Protein 5JQN (pdb70)

Structure (mmCIF, N/CA/C/O backbone):
data_5JQN
#
_entry.id   5JQN
#
_cell.length_a   75.423
_cell.length_b   115.794
_cell.length_c   65.757
_cell.angle_alpha   90.00
_cell.angle_beta   90.00
_cell.angle_gamma   90.00
#
_symmetry.space_group_name_H-M   'C 2 2 21'
#
loop_
_entity.id
_entity.type
_entity.pdbx_description
1 polymer 'Aliphatic amidase'
2 water water
#
loop_
_atom_site.group_PDB
_atom_site.id
_atom_site.type_symbol
_atom_site.label_atom_id
_atom_site.label_alt_id
_atom_site.label_comp_id
_atom_site.label_asym_id
_atom_site.label_entity_id
_atom_site.label_seq_id
_atom_site.pdbx_PDB_ins_code
_atom_site.Cartn_x
_atom_site.Cartn_y
_atom_site.Cartn_z
_atom_site.occupancy
_atom_site.B_iso_or_equiv
_atom_site.auth_seq_id
_atom_site.auth_comp_id
_atom_site.auth_asym_id
_atom_site.auth_atom_id
_atom_site.pdbx_PDB_model_num
ATOM 1 N N . HIS A 1 3 ? 20.125 12.575 23.526 1.00 42.22 0 HIS A N 1
ATOM 2 C CA . HIS A 1 3 ? 19.977 13.958 23.959 1.00 36.06 0 HIS A CA 1
ATOM 3 C C . HIS A 1 3 ? 20.522 14.943 22.899 1.00 33.83 0 HIS A C 1
ATOM 4 O O . HIS A 1 3 ? 20.905 16.065 23.245 1.00 37.40 0 HIS A O 1
ATOM 11 N N . MET A 1 4 ? 20.561 14.527 21.621 1.00 25.64 1 MET A N 1
ATOM 12 C CA . MET A 1 4 ? 21.069 15.353 20.522 1.00 18.79 1 MET A CA 1
ATOM 13 C C . MET A 1 4 ? 19.957 15.604 19.506 1.00 17.09 1 MET A C 1
ATOM 14 O O . MET A 1 4 ? 19.286 14.669 19.060 1.00 19.03 1 MET A O 1
ATOM 19 N N . ARG A 1 5 ? 19.754 16.877 19.169 1.00 15.28 2 ARG A N 1
ATOM 20 C CA . ARG A 1 5 ? 18.737 17.305 18.214 1.00 13.06 2 ARG A CA 1
ATOM 21 C C . ARG A 1 5 ? 19.438 18.086 17.118 1.00 12.69 2 ARG A C 1
ATOM 22 O O . ARG A 1 5 ? 20.116 19.080 17.401 1.00 13.93 2 ARG A O 1
ATOM 30 N N . ILE A 1 6 ? 19.286 17.636 15.870 1.00 12.33 3 ILE A N 1
ATOM 31 C CA . ILE A 1 6 ? 19.918 18.291 14.732 1.00 12.08 3 ILE A CA 1
ATOM 32 C C . ILE A 1 6 ? 18.847 18.792 13.775 1.00 11.24 3 ILE A C 1
ATOM 33 O O . ILE A 1 6 ? 17.706 18.322 13.775 1.00 13.52 3 ILE A O 1
ATOM 38 N N . ALA A 1 7 ? 19.227 19.771 12.959 1.00 11.29 4 ALA A N 1
ATOM 39 C CA . ALA A 1 7 ? 18.346 20.346 11.957 1.00 10.84 4 ALA A CA 1
ATOM 40 C C . ALA A 1 7 ? 19.048 20.350 10.610 1.00 10.51 4 ALA A C 1
ATOM 41 O O . ALA A 1 7 ? 20.268 20.516 10.530 1.00 11.35 4 ALA A O 1
ATOM 43 N N . LEU A 1 8 ? 18.259 20.186 9.555 1.00 10.78 5 LEU A N 1
ATOM 44 C CA . LEU A 1 8 ? 18.746 20.227 8.182 1.00 10.80 5 LEU A CA 1
ATOM 45 C C . LEU A 1 8 ? 17.945 21.265 7.419 1.00 11.11 5 LEU A C 1
ATOM 46 O O . LEU A 1 8 ? 16.707 21.226 7.421 1.00 12.00 5 LEU A O 1
ATOM 51 N N . MET A 1 9 ? 18.648 22.192 6.786 1.00 10.67 6 MET A N 1
ATOM 52 C CA A MET A 1 9 ? 18.005 23.203 5.953 0.44 11.66 6 MET A CA 1
ATOM 53 C CA B MET A 1 9 ? 18.029 23.208 5.953 0.56 11.68 6 MET A CA 1
ATOM 54 C C . MET A 1 9 ? 17.952 22.712 4.513 1.00 10.85 6 MET A C 1
ATOM 55 O O . MET A 1 9 ? 18.986 22.368 3.921 1.00 13.33 6 MET A O 1
ATOM 64 N N . GLN A 1 10 ? 16.748 22.689 3.950 1.00 11.06 7 GLN A N 1
ATOM 65 C CA . GLN A 1 10 ? 16.515 22.381 2.546 1.00 11.51 7 GLN A CA 1
ATOM 66 C C . GLN A 1 10 ? 15.871 23.606 1.912 1.00 11.67 7 GLN A C 1
ATOM 67 O O . GLN A 1 10 ? 14.805 24.051 2.355 1.00 12.77 7 GLN A O 1
ATOM 73 N N . HIS A 1 11 ? 16.525 24.182 0.914 1.00 12.62 8 HIS A N 1
ATOM 74 C CA . HIS A 1 11 ? 16.015 25.409 0.317 1.00 12.21 8 HIS A CA 1
ATOM 75 C C . HIS A 1 11 ? 16.633 25.570 -1.061 1.00 12.70 8 HIS A C 1
ATOM 76 O O . HIS A 1 11 ? 17.492 24.790 -1.475 1.00 12.89 8 HIS A O 1
ATOM 83 N N . THR A 1 12 ? 16.196 26.615 -1.758 1.00 12.95 9 THR A N 1
ATOM 84 C CA . THR A 1 12 ? 16.694 26.991 -3.072 1.00 12.54 9 THR A CA 1
ATOM 85 C C . THR A 1 12 ? 17.605 28.199 -2.912 1.00 14.08 9 THR A C 1
ATOM 86 O O . THR A 1 12 ? 17.237 29.167 -2.242 1.00 15.31 9 THR A O 1
ATOM 90 N N . ALA A 1 13 ? 18.778 28.155 -3.529 1.00 12.94 10 ALA A N 1
ATOM 91 C CA . ALA A 1 13 ? 19.691 29.286 -3.519 1.00 13.04 10 ALA A CA 1
ATOM 92 C C . ALA A 1 13 ? 19.578 30.065 -4.825 1.00 12.58 10 ALA A C 1
ATOM 93 O O . ALA A 1 13 ? 19.171 29.534 -5.864 1.00 14.75 10 ALA A O 1
ATOM 95 N N . ARG A 1 14 ? 19.950 31.342 -4.755 1.00 12.56 11 ARG A N 1
ATOM 96 C CA . ARG A 1 14 ? 20.020 32.216 -5.922 1.00 13.51 11 ARG A CA 1
ATOM 97 C C . ARG A 1 14 ? 21.448 32.256 -6.418 1.00 13.63 11 ARG A C 1
ATOM 98 O O . ARG A 1 14 ? 22.335 32.667 -5.660 1.00 14.61 11 ARG A O 1
ATOM 106 N N . PRO A 1 15 ? 21.717 31.900 -7.668 1.00 14.05 12 PRO A N 1
ATOM 107 C CA . PRO A 1 15 ? 23.094 31.941 -8.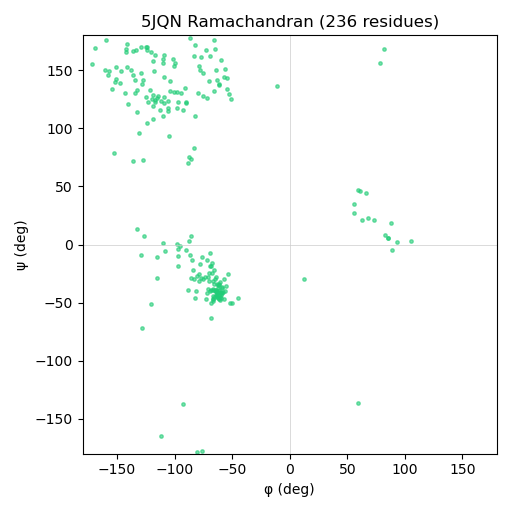169 1.00 13.79 12 PRO A CA 1
ATOM 108 C C . PRO A 1 15 ? 23.745 33.296 -7.941 1.00 14.65 12 PRO A C 1
ATOM 109 O O . PRO A 1 15 ? 23.176 34.346 -8.266 1.00 16.72 12 PRO A O 1
ATOM 113 N N . LEU A 1 16 ? 24.937 33.271 -7.357 1.00 14.66 13 LEU A N 1
ATOM 114 C CA . LEU A 1 16 ? 25.814 34.429 -7.242 1.00 15.61 13 LEU A CA 1
ATOM 115 C C . LEU A 1 16 ? 25.282 35.511 -6.303 1.00 16.86 13 LEU A C 1
ATOM 116 O O . LEU A 1 16 ? 25.686 36.673 -6.417 1.00 20.21 13 LEU A O 1
ATOM 121 N N . ASP A 1 17 ? 24.400 35.173 -5.358 1.00 15.52 14 ASP A N 1
ATOM 122 C CA . ASP A 1 17 ? 23.792 36.154 -4.454 1.00 16.21 14 ASP A CA 1
ATOM 123 C C . ASP A 1 17 ? 23.991 35.703 -3.010 1.00 13.51 14 ASP A C 1
ATOM 124 O O . ASP A 1 17 ? 23.043 35.275 -2.338 1.00 15.44 14 ASP A O 1
ATOM 129 N N . PRO A 1 18 ? 25.217 35.809 -2.495 1.00 14.96 15 PRO A N 1
ATOM 130 C CA . PRO A 1 18 ? 25.473 35.351 -1.122 1.00 16.79 15 PRO A CA 1
ATOM 131 C C . PRO A 1 18 ? 24.730 36.151 -0.075 1.00 14.76 15 PRO A C 1
ATOM 132 O O . PRO A 1 18 ? 24.407 35.605 0.983 1.00 16.40 15 PRO A O 1
ATOM 136 N N . GLN A 1 19 ? 24.446 37.436 -0.303 1.00 16.02 16 GLN A N 1
ATOM 137 C CA A GLN A 1 19 ? 23.639 38.176 0.663 0.41 15.77 16 GLN A CA 1
ATOM 138 C CA B GLN A 1 19 ? 23.641 38.171 0.670 0.59 15.75 16 GLN A CA 1
ATOM 139 C C . GLN A 1 19 ? 22.291 37.493 0.888 1.00 14.99 16 GLN A C 1
ATOM 140 O O . GLN A 1 19 ? 21.865 37.267 2.032 1.00 16.48 16 GLN A O 1
ATOM 151 N N . HIS A 1 20 ? 21.612 37.152 -0.200 1.00 14.22 17 HIS A N 1
ATOM 152 C CA . HIS A 1 20 ? 20.328 36.479 -0.109 1.00 13.96 17 HIS A CA 1
ATOM 153 C C . HIS A 1 20 ? 20.485 35.083 0.474 1.00 13.78 17 HIS A C 1
ATOM 154 O O . HIS A 1 20 ? 19.718 34.681 1.354 1.00 13.59 17 HIS A O 1
ATOM 161 N N . ASN A 1 21 ? 21.457 34.313 -0.026 1.00 13.06 18 ASN A N 1
ATOM 162 C CA . ASN A 1 21 ? 21.570 32.916 0.382 1.00 11.99 18 ASN A CA 1
ATOM 163 C C . ASN A 1 21 ? 21.980 32.791 1.840 1.00 12.31 18 ASN A C 1
ATOM 164 O O . ASN A 1 21 ? 21.489 31.906 2.550 1.00 12.51 18 ASN A O 1
ATOM 169 N N . LEU A 1 22 ? 22.880 33.655 2.305 1.00 12.53 19 LEU A N 1
ATOM 170 C CA . LEU A 1 22 ? 23.253 33.611 3.707 1.00 12.83 19 LEU A CA 1
ATOM 171 C C . LEU A 1 22 ? 22.159 34.163 4.602 1.00 12.54 19 LEU A C 1
ATOM 172 O O . LEU A 1 22 ? 22.072 33.751 5.764 1.00 13.20 19 LEU A O 1
ATOM 177 N N . ASP A 1 23 ? 21.325 35.083 4.103 1.00 13.71 20 ASP A N 1
ATOM 178 C CA . ASP A 1 23 ? 20.144 35.474 4.866 1.00 13.92 20 ASP A CA 1
ATOM 179 C C . ASP A 1 23 ? 19.262 34.262 5.116 1.00 13.20 20 ASP A C 1
ATOM 180 O O . ASP A 1 23 ? 18.699 34.099 6.205 1.00 13.62 20 ASP A O 1
ATOM 185 N N . LEU A 1 24 ? 19.108 33.408 4.100 1.00 12.47 21 LEU A N 1
ATOM 186 C CA . LEU A 1 24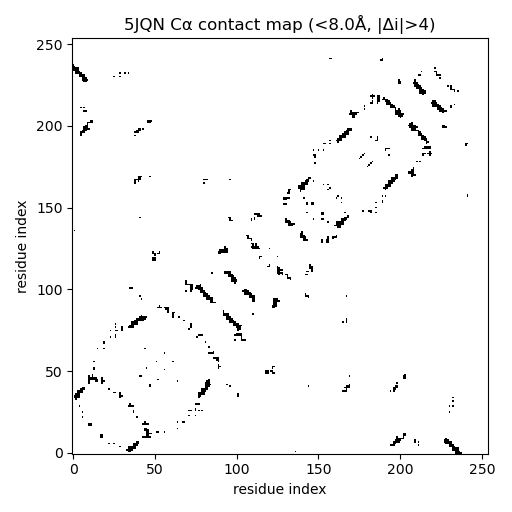 ? 18.309 32.201 4.278 1.00 12.33 21 LEU A CA 1
ATOM 187 C C . LEU A 1 24 ? 18.911 31.278 5.331 1.00 11.97 21 LEU A C 1
ATOM 188 O O . LEU A 1 24 ? 18.180 30.699 6.144 1.00 12.36 21 LEU A O 1
ATOM 193 N N . ILE A 1 25 ? 20.234 31.109 5.322 1.00 11.88 22 ILE A N 1
ATOM 194 C CA . ILE A 1 25 ? 20.872 30.271 6.337 1.00 11.97 22 ILE A CA 1
ATOM 195 C C . ILE A 1 25 ? 20.692 30.886 7.717 1.00 11.78 22 ILE A C 1
ATOM 196 O O . ILE A 1 25 ? 20.440 30.180 8.699 1.00 12.93 22 ILE A O 1
ATOM 201 N N . ASP A 1 26 ? 20.812 32.211 7.816 1.00 12.52 23 ASP A N 1
ATOM 202 C CA . ASP A 1 26 ? 20.625 32.877 9.101 1.00 12.43 23 ASP A CA 1
ATOM 203 C C . ASP A 1 26 ? 19.223 32.629 9.636 1.00 12.42 23 ASP A C 1
ATOM 204 O O . ASP A 1 26 ? 19.040 32.328 10.823 1.00 13.22 23 ASP A O 1
ATOM 209 N N . ASP A 1 27 ? 18.214 32.764 8.776 1.00 13.07 24 ASP A N 1
ATOM 210 C CA A ASP A 1 27 ? 16.841 32.496 9.195 0.56 14.26 24 ASP A CA 1
ATOM 211 C CA B ASP A 1 27 ? 16.840 32.506 9.199 0.44 14.26 24 ASP A CA 1
ATOM 212 C C . ASP A 1 27 ? 16.665 31.061 9.669 1.00 13.49 24 ASP A C 1
ATOM 213 O O . ASP A 1 27 ? 16.005 30.801 10.692 1.00 13.70 24 ASP A O 1
ATOM 222 N N . ALA A 1 28 ? 17.229 30.109 8.923 1.00 12.63 25 ALA A N 1
ATOM 223 C CA . ALA A 1 28 ? 17.126 28.708 9.301 1.00 12.57 25 ALA A CA 1
ATOM 224 C C . ALA A 1 28 ? 17.823 28.439 10.621 1.00 10.93 25 ALA A C 1
ATOM 225 O O . ALA A 1 28 ? 17.331 27.644 11.424 1.00 12.34 25 ALA A O 1
ATOM 227 N N . ALA A 1 29 ? 18.987 29.054 10.835 1.00 11.58 26 ALA A N 1
ATOM 228 C CA . ALA A 1 29 ? 19.708 28.870 12.089 1.00 11.79 26 ALA A CA 1
ATOM 229 C C . ALA A 1 29 ? 18.901 29.390 13.274 1.00 11.98 26 ALA A C 1
ATOM 230 O O . ALA A 1 29 ? 18.840 28.745 14.328 1.00 12.76 26 ALA A O 1
ATOM 232 N N . ALA A 1 30 ? 18.279 30.560 13.120 1.00 12.57 27 ALA A N 1
ATOM 233 C CA . ALA A 1 30 ? 17.434 31.106 14.179 1.00 12.21 27 ALA A CA 1
ATOM 234 C C . ALA A 1 30 ? 16.273 30.171 14.483 1.00 12.72 27 ALA A C 1
ATOM 235 O O . ALA A 1 30 ? 16.006 29.850 15.649 1.00 14.00 27 ALA A O 1
ATOM 237 N N . ARG A 1 31 ? 15.586 29.700 13.439 1.00 13.04 28 ARG A N 1
ATOM 238 C CA . ARG A 1 31 ? 14.434 28.830 13.646 1.00 13.91 28 ARG A CA 1
ATOM 239 C C . ARG A 1 31 ? 14.845 27.492 14.243 1.00 12.90 28 ARG A C 1
ATOM 240 O O . ARG A 1 31 ? 14.146 26.952 15.109 1.00 13.89 28 ARG A O 1
ATOM 248 N N . ALA A 1 32 ? 15.976 26.941 13.801 1.00 12.19 29 ALA A N 1
ATOM 249 C CA . ALA A 1 32 ? 16.449 25.686 14.366 1.00 11.05 29 ALA A CA 1
ATOM 250 C C . ALA A 1 32 ? 16.762 25.850 15.841 1.00 11.20 29 ALA A C 1
ATOM 251 O O . ALA A 1 32 ? 16.401 24.998 16.660 1.00 11.88 29 ALA A O 1
ATOM 253 N N . SER A 1 33 ? 17.439 26.941 16.196 1.00 11.61 30 SER A N 1
ATOM 254 C CA A SER A 1 33 ? 17.780 27.175 17.595 0.78 12.58 30 SER A CA 1
ATOM 255 C CA B SER A 1 33 ? 17.779 27.167 17.596 0.22 12.55 30 SER A CA 1
ATOM 256 C C . SER A 1 33 ? 16.528 27.332 18.451 1.00 12.35 30 SER A C 1
ATOM 257 O O . SER A 1 33 ? 16.479 26.845 19.587 1.00 13.69 30 SER A O 1
ATOM 262 N N . GLU A 1 34 ? 15.504 28.009 17.922 1.00 12.08 31 GLU A N 1
ATOM 263 C CA . GLU A 1 34 ? 14.247 28.159 18.655 1.00 13.56 31 GLU A CA 1
ATOM 264 C C . GLU A 1 34 ? 13.613 26.812 18.946 1.00 14.24 31 GLU A C 1
ATOM 265 O O . GLU A 1 34 ? 12.934 26.647 19.968 1.00 14.53 31 GLU A O 1
ATOM 271 N N . GLN A 1 35 ? 13.801 25.847 18.054 1.00 13.99 32 GLN A N 1
ATOM 272 C CA . GLN A 1 35 ? 13.253 24.513 18.230 1.00 16.30 32 GLN A CA 1
ATOM 273 C C . GLN A 1 35 ? 14.160 23.608 19.053 1.00 16.92 32 GLN A C 1
ATOM 274 O O . GLN A 1 35 ? 13.873 22.411 19.181 1.00 21.37 32 GLN A O 1
ATOM 280 N N . GLY A 1 36 ? 15.232 24.145 19.619 1.00 14.81 33 GLY A N 1
ATOM 281 C CA . GLY A 1 36 ? 16.122 23.361 20.449 1.00 17.39 33 GLY A CA 1
ATOM 282 C C . GLY A 1 36 ? 17.160 22.554 19.706 1.00 13.70 33 GLY A C 1
ATOM 283 O O . GLY A 1 36 ? 17.850 21.735 20.327 1.00 15.47 33 GLY A O 1
ATOM 284 N N . ALA A 1 37 ? 17.298 22.739 18.397 1.00 13.38 34 ALA A N 1
ATOM 285 C CA . ALA A 1 37 ? 18.350 22.039 17.676 1.00 12.82 34 ALA A CA 1
ATOM 286 C C . ALA A 1 37 ? 19.705 22.610 18.062 1.00 12.25 34 ALA A C 1
ATOM 287 O O . ALA A 1 37 ? 19.856 23.822 18.241 1.00 14.41 34 ALA A O 1
ATOM 289 N N . GLN A 1 38 ? 20.697 21.731 18.201 1.00 12.10 35 GLN A N 1
ATOM 290 C CA . GLN A 1 38 ? 22.039 22.149 18.586 1.00 13.10 35 GLN A CA 1
ATOM 291 C C . GLN A 1 38 ? 22.980 22.313 17.404 1.00 11.26 35 GLN A C 1
ATOM 292 O O . GLN A 1 38 ? 24.079 22.849 17.572 1.00 11.87 35 GLN A O 1
ATOM 298 N N . LEU A 1 39 ? 22.569 21.883 16.213 1.00 11.34 36 LEU A N 1
ATOM 299 C CA . LEU A 1 39 ? 23.403 21.927 15.024 1.00 10.84 36 LEU A CA 1
ATOM 300 C C . LEU A 1 39 ? 22.485 22.059 13.821 1.00 11.08 36 LEU A C 1
ATOM 301 O O . LEU A 1 39 ? 21.419 21.442 13.791 1.00 11.45 36 LEU A O 1
ATOM 306 N N . LEU A 1 40 ? 22.897 22.875 12.851 1.00 10.57 37 LEU A N 1
ATOM 307 C CA . LEU A 1 40 ? 22.206 23.016 11.576 1.00 10.78 37 LEU A CA 1
ATOM 308 C C . LEU A 1 40 ? 23.142 22.616 10.444 1.00 10.49 37 LEU A C 1
ATOM 309 O O . LEU A 1 40 ? 24.254 23.146 10.336 1.00 10.74 37 LEU A O 1
ATOM 314 N N . LEU A 1 41 ? 22.690 21.680 9.611 1.00 10.42 38 LEU A N 1
ATOM 315 C CA . LEU A 1 41 ? 23.399 21.269 8.403 1.00 10.50 38 LEU A CA 1
ATOM 316 C C . LEU A 1 41 ? 22.762 21.951 7.194 1.00 9.55 38 LEU A C 1
ATOM 317 O O . LEU A 1 41 ? 21.537 21.908 7.027 1.00 10.49 38 LEU A O 1
ATOM 322 N N . THR A 1 42 ? 23.597 22.559 6.335 1.00 10.12 39 THR A N 1
ATOM 323 C CA . THR A 1 42 ? 23.104 23.276 5.155 1.00 10.30 39 THR A CA 1
ATOM 324 C C . THR A 1 42 ? 23.679 22.671 3.867 1.00 10.55 39 THR A C 1
ATOM 325 O O . THR A 1 42 ? 24.642 21.890 3.929 1.00 10.99 39 THR A O 1
ATOM 329 N N . PRO A 1 43 ? 23.139 22.997 2.686 1.00 10.09 40 PRO A N 1
ATOM 330 C CA . PRO A 1 43 ? 23.497 22.239 1.475 1.00 9.65 40 PRO A CA 1
ATOM 331 C C . PRO A 1 43 ? 24.804 22.669 0.805 1.00 10.56 40 PRO A C 1
ATOM 332 O O . PRO A 1 43 ? 25.426 23.67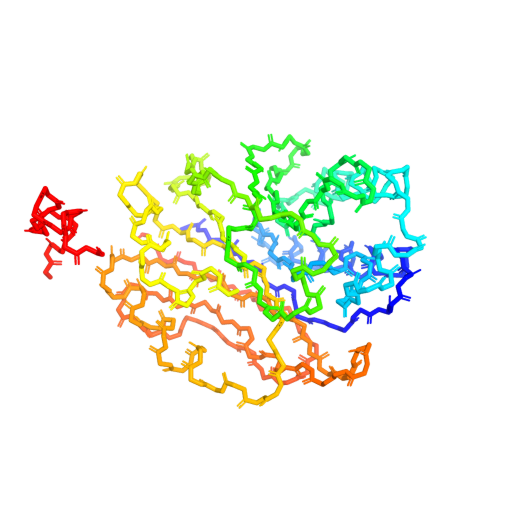8 1.132 1.00 10.90 40 PRO A O 1
ATOM 336 N N . GLU A 1 44 ? 25.211 21.864 -0.182 1.00 10.20 41 GLU A N 1
ATOM 337 C CA . GLU A 1 44 ? 26.492 22.079 -0.855 1.00 10.30 41 GLU A CA 1
ATOM 338 C C . GLU A 1 44 ? 26.505 23.394 -1.636 1.00 10.59 41 GLU A C 1
ATOM 339 O O . GLU A 1 44 ? 25.579 23.691 -2.405 1.00 12.12 41 GLU A O 1
ATOM 345 N N . LEU A 1 45 ? 27.568 24.177 -1.454 1.00 11.05 42 LEU A N 1
ATOM 346 C CA . LEU A 1 45 ? 27.755 25.438 -2.183 1.00 11.16 42 LEU A CA 1
ATOM 347 C C . LEU A 1 45 ? 26.580 26.403 -2.026 1.00 12.18 42 LEU A C 1
ATOM 348 O O . LEU A 1 45 ? 26.362 27.267 -2.882 1.00 14.49 42 LEU A O 1
ATOM 353 N N . PHE A 1 46 ? 25.836 26.321 -0.921 1.00 11.53 43 PHE A N 1
ATOM 354 C CA . PHE A 1 46 ? 24.591 27.077 -0.844 1.00 11.38 43 PHE A CA 1
ATOM 355 C C . PHE A 1 46 ? 24.830 28.582 -0.939 1.00 12.58 43 PHE A C 1
ATOM 356 O O . PHE A 1 46 ? 24.056 29.300 -1.590 1.00 12.85 43 PHE A O 1
ATOM 364 N N . GLY A 1 47 ? 25.899 29.071 -0.311 1.00 12.28 44 GLY A N 1
ATOM 365 C CA . GLY A 1 47 ? 26.135 30.509 -0.260 1.00 14.34 44 GLY A CA 1
ATOM 366 C C . GLY A 1 47 ? 26.184 31.182 -1.623 1.00 13.38 44 GLY A C 1
ATOM 367 O O . GLY A 1 47 ? 25.753 32.329 -1.766 1.00 13.36 44 GLY A O 1
ATOM 368 N N . PHE A 1 48 ? 26.726 30.502 -2.634 1.00 13.06 45 PHE A N 1
ATOM 369 C CA . PHE A 1 48 ? 26.836 31.075 -3.974 1.00 13.97 45 PHE A CA 1
ATOM 370 C C . PHE A 1 48 ? 25.912 30.420 -4.987 1.00 13.51 45 PHE A C 1
ATOM 371 O O . PHE A 1 48 ? 25.893 30.833 -6.159 1.00 14.28 45 PHE A O 1
ATOM 379 N N . GLY A 1 49 ? 25.115 29.451 -4.562 1.00 12.39 46 GLY A N 1
ATOM 380 C CA . GLY A 1 49 ? 24.349 28.635 -5.469 1.00 13.41 46 GLY A CA 1
ATOM 381 C C . GLY A 1 49 ? 25.212 27.570 -6.119 1.00 11.30 46 GLY A C 1
ATOM 382 O O . GLY A 1 49 ? 26.432 27.690 -6.229 1.00 12.49 46 GLY A O 1
ATOM 383 N N . TYR A 1 50 ? 24.553 26.498 -6.551 1.00 12.76 47 TYR A N 1
ATOM 384 C CA . TYR A 1 50 ? 25.265 25.416 -7.222 1.00 12.14 47 TYR A CA 1
ATOM 385 C C . TYR A 1 50 ? 25.421 25.798 -8.693 1.00 12.49 47 TYR A C 1
ATOM 386 O O . TYR A 1 50 ? 24.637 25.408 -9.558 1.00 13.74 47 TYR A O 1
ATOM 395 N N . VAL A 1 51 ? 26.448 26.601 -8.965 1.00 12.25 48 VAL A N 1
ATOM 396 C CA . VAL A 1 51 ? 26.774 27.051 -10.321 1.00 12.67 48 VAL A CA 1
ATOM 397 C C . VAL A 1 51 ? 28.285 26.957 -10.525 1.00 12.95 48 VAL A C 1
ATOM 398 O O . VAL A 1 51 ? 28.976 27.982 -10.562 1.00 13.42 48 VAL A O 1
ATOM 402 N N . PRO A 1 52 ? 28.840 25.746 -10.648 1.00 12.94 49 PRO A N 1
ATOM 403 C CA . PRO A 1 52 ? 30.310 25.606 -10.667 1.00 14.47 49 PRO A CA 1
ATOM 404 C C . PRO A 1 52 ? 31.053 26.493 -11.663 1.00 13.92 49 PRO A C 1
ATOM 405 O O . PRO A 1 52 ? 32.006 27.177 -11.271 1.00 14.61 49 PRO A O 1
ATOM 409 N N . SER A 1 53 ? 30.640 26.509 -12.936 1.00 14.87 50 SER A N 1
ATOM 410 C CA A SER A 1 53 ? 31.349 27.301 -13.942 0.32 15.30 50 SER A CA 1
ATOM 411 C CA B SER A 1 53 ? 31.369 27.294 -13.927 0.68 15.21 50 SER A CA 1
ATOM 412 C C . SER A 1 53 ? 31.338 28.784 -13.594 1.00 15.84 50 SER A C 1
ATOM 413 O O . SER A 1 53 ? 32.336 29.488 -13.792 1.00 17.01 50 SER A O 1
ATOM 418 N N . GLN A 1 54 ? 30.212 29.285 -13.073 1.00 14.28 51 GLN A N 1
ATOM 419 C CA . GLN A 1 54 ? 30.127 30.706 -12.752 1.00 14.31 51 GLN A CA 1
ATOM 420 C C . GLN A 1 54 ? 30.852 31.052 -11.462 1.00 13.63 51 GLN A C 1
ATOM 421 O O . GLN A 1 54 ? 31.334 32.180 -11.308 1.00 15.28 51 GLN A O 1
ATOM 427 N N . ILE A 1 55 ? 30.936 30.110 -10.519 1.00 14.59 52 ILE A N 1
ATOM 428 C CA . ILE A 1 55 ? 31.799 30.315 -9.359 1.00 14.81 52 ILE A CA 1
ATOM 429 C C . ILE A 1 55 ? 33.245 30.473 -9.804 1.00 15.12 52 ILE A C 1
ATOM 430 O O . ILE A 1 55 ? 33.952 31.393 -9.378 1.00 15.48 52 ILE A O 1
ATOM 435 N N . CYS A 1 56 ? 33.700 29.585 -10.683 1.00 15.91 53 CYS A N 1
ATOM 436 C CA . CYS A 1 56 ? 35.057 29.700 -11.198 1.00 17.85 53 CYS A CA 1
ATOM 437 C C . CYS A 1 56 ? 35.264 31.011 -11.954 1.00 17.89 53 CYS A C 1
ATOM 438 O O . CYS A 1 56 ? 36.298 31.663 -11.778 1.00 20.68 53 CYS A O 1
ATOM 441 N N . ALA A 1 57 ? 34.284 31.434 -12.753 1.00 16.91 54 ALA A N 1
ATOM 442 C CA . ALA A 1 57 ? 34.444 32.617 -13.590 1.00 18.94 54 ALA A CA 1
ATOM 443 C C . ALA A 1 57 ? 34.278 33.930 -12.837 1.00 20.45 54 ALA A C 1
ATOM 444 O O . ALA A 1 57 ? 34.915 34.924 -13.209 1.00 23.32 54 ALA A O 1
ATOM 446 N N . GLN A 1 58 ? 33.440 33.977 -11.794 1.00 17.67 55 GLN A N 1
ATOM 447 C CA . GLN A 1 58 ? 33.011 35.254 -11.230 1.00 17.97 55 GLN A CA 1
ATOM 448 C C . GLN A 1 58 ? 33.157 35.420 -9.725 1.00 20.46 55 GLN A C 1
ATOM 449 O O . GLN A 1 58 ? 32.918 36.526 -9.228 1.00 21.93 55 GLN A O 1
ATOM 455 N N . VAL A 1 59 ? 33.480 34.374 -8.973 1.00 18.02 56 VAL A N 1
ATOM 456 C CA . VAL A 1 59 ? 33.495 34.467 -7.519 1.00 17.43 56 VAL A CA 1
ATOM 457 C C . VAL A 1 59 ? 34.944 34.508 -7.053 1.00 17.93 56 VAL A C 1
ATOM 458 O O . VAL A 1 59 ? 35.692 33.536 -7.225 1.00 18.45 56 VAL A O 1
ATOM 462 N N . SER A 1 60 ? 35.339 35.636 -6.471 1.00 17.22 57 SER A N 1
ATOM 463 C CA . SER A 1 60 ? 36.711 35.854 -6.048 1.00 17.35 57 SER A CA 1
ATOM 464 C C . SER A 1 60 ? 36.958 35.237 -4.676 1.00 18.32 57 SER A C 1
ATOM 465 O O . SER A 1 60 ? 36.030 34.943 -3.915 1.00 17.03 57 SER A O 1
ATOM 468 N N . ALA A 1 61 ? 38.243 35.059 -4.358 1.00 17.32 58 ALA A N 1
ATOM 469 C CA . ALA A 1 61 ? 38.616 34.566 -3.037 1.00 18.12 58 ALA A CA 1
ATOM 470 C C . ALA A 1 61 ? 38.169 35.530 -1.948 1.00 17.78 58 ALA A C 1
ATOM 471 O O . ALA A 1 61 ? 37.794 35.106 -0.849 1.00 18.70 58 ALA A O 1
ATOM 473 N N . GLU A 1 62 ? 38.208 36.835 -2.226 1.00 19.41 59 GLU A N 1
ATOM 474 C CA . GLU A 1 62 ? 37.746 37.808 -1.243 1.00 20.51 59 GLU A CA 1
ATOM 475 C C . GLU A 1 62 ? 36.256 37.642 -0.966 1.00 17.75 59 GLU A C 1
ATOM 476 O O . GLU A 1 62 ? 35.814 37.743 0.185 1.00 18.16 59 GLU A O 1
ATOM 482 N N . GLN A 1 63 ? 35.469 37.369 -2.007 1.00 17.92 60 GLN A N 1
ATOM 483 C CA . GLN A 1 63 ? 34.039 37.159 -1.816 1.00 16.81 60 GLN A CA 1
ATOM 484 C C . GLN A 1 63 ? 33.768 35.884 -1.021 1.00 15.09 60 GLN A C 1
ATOM 485 O O . GLN A 1 63 ? 32.875 35.858 -0.166 1.00 16.35 60 GLN A O 1
ATOM 491 N N . VAL A 1 64 ? 34.542 34.823 -1.274 1.00 15.06 61 VAL A N 1
ATOM 492 C CA . VAL A 1 64 ? 34.390 33.590 -0.498 1.00 15.44 61 VAL A CA 1
ATOM 493 C C . VAL A 1 64 ? 34.701 33.843 0.971 1.00 15.84 61 VAL A C 1
ATOM 494 O O . VAL A 1 64 ? 33.957 33.419 1.864 1.00 15.77 61 VAL A O 1
ATOM 498 N N . ASP A 1 65 ? 35.803 34.548 1.244 1.00 16.77 62 ASP A N 1
ATOM 499 C CA . ASP A 1 65 ? 36.189 34.814 2.625 1.00 17.34 62 ASP A CA 1
ATOM 500 C C . ASP A 1 65 ? 35.133 35.641 3.352 1.00 17.15 62 ASP A C 1
ATOM 501 O O . ASP A 1 65 ? 34.869 35.420 4.539 1.00 17.17 62 ASP A O 1
ATOM 506 N N . ALA A 1 66 ? 34.515 36.596 2.656 1.00 16.24 63 ALA A N 1
ATOM 507 C CA . ALA A 1 66 ? 33.460 37.384 3.282 1.00 15.74 63 ALA A CA 1
ATOM 508 C C . ALA A 1 66 ? 32.253 36.521 3.625 1.00 16.56 63 ALA A C 1
ATOM 509 O O . ALA A 1 66 ? 31.640 36.693 4.684 1.00 16.08 63 ALA A O 1
ATOM 511 N N . ALA A 1 67 ? 31.900 35.585 2.744 1.00 15.78 64 ALA A N 1
ATOM 512 C CA . ALA A 1 67 ? 30.826 34.648 3.051 1.00 14.38 64 ALA A CA 1
ATOM 513 C C . ALA A 1 67 ? 31.182 33.777 4.247 1.00 13.14 64 ALA A C 1
ATOM 514 O O . ALA A 1 67 ? 30.352 33.561 5.136 1.00 13.89 64 ALA A O 1
ATOM 516 N N . ARG A 1 68 ? 32.413 33.260 4.278 1.00 13.54 65 ARG A N 1
ATOM 517 C CA . ARG A 1 68 ? 32.835 32.416 5.390 1.00 14.04 65 ARG A CA 1
ATOM 518 C C . ARG A 1 68 ? 32.755 33.175 6.708 1.00 14.59 65 ARG A C 1
ATOM 519 O O . ARG A 1 68 ? 32.286 32.641 7.720 1.00 15.08 65 ARG A O 1
ATOM 527 N N . SER A 1 69 ? 33.210 34.432 6.713 1.00 15.59 66 SER A N 1
ATOM 528 C CA A SER A 1 69 ? 33.149 35.228 7.933 0.48 17.03 66 SER A CA 1
ATOM 529 C CA B SER A 1 69 ? 33.148 35.243 7.926 0.52 17.04 66 SER A CA 1
ATOM 530 C C . SER A 1 69 ? 31.710 35.440 8.390 1.00 14.76 66 SER A C 1
ATOM 531 O O . SER A 1 69 ? 31.419 35.369 9.590 1.00 16.34 66 SER A O 1
ATOM 536 N N . ARG A 1 70 ? 30.795 35.703 7.454 1.00 15.39 67 ARG A N 1
ATOM 537 C CA . ARG A 1 70 ? 29.395 35.847 7.837 1.00 15.28 67 ARG A CA 1
ATOM 538 C C . ARG A 1 70 ? 28.841 34.551 8.417 1.00 14.84 67 ARG A C 1
ATOM 539 O O . ARG A 1 70 ? 28.083 34.579 9.392 1.00 14.79 67 ARG A O 1
ATOM 547 N N . LEU A 1 71 ? 29.198 33.405 7.827 1.00 13.98 68 LEU A N 1
ATOM 548 C CA . LEU A 1 71 ? 28.704 32.124 8.331 1.00 13.17 68 LEU A CA 1
ATOM 549 C C . LEU A 1 71 ? 29.211 31.846 9.740 1.00 13.00 68 LEU A C 1
ATOM 550 O O . LEU A 1 71 ? 28.451 31.380 10.600 1.00 14.04 68 LEU A O 1
ATOM 555 N N . ARG A 1 72 ? 30.495 32.112 9.996 1.00 13.77 69 ARG A N 1
ATOM 556 C CA A ARG A 1 72 ? 31.003 31.974 11.357 0.35 15.63 69 ARG A CA 1
ATOM 557 C CA B ARG A 1 72 ? 31.012 31.987 11.356 0.65 15.64 69 ARG A CA 1
ATOM 558 C C . ARG A 1 72 ? 30.222 32.856 12.324 1.00 15.25 69 ARG A C 1
ATOM 559 O O . ARG A 1 72 ? 29.918 32.439 13.450 1.00 15.88 69 ARG A O 1
ATOM 574 N N . GLY A 1 73 ? 29.881 34.074 11.901 1.00 15.39 70 GLY A N 1
ATOM 575 C CA . GLY A 1 73 ? 29.083 34.948 12.743 1.00 16.79 70 GLY A CA 1
ATOM 576 C C . GLY A 1 73 ? 27.673 34.442 12.975 1.00 16.32 70 GLY A C 1
ATOM 577 O O . GLY A 1 73 ? 27.096 34.682 14.039 1.00 16.60 70 GLY A O 1
ATOM 578 N N . ILE A 1 74 ? 27.100 33.732 12.000 1.00 15.06 71 ILE A N 1
ATOM 579 C CA . ILE A 1 74 ? 25.766 33.166 12.179 1.00 13.99 71 ILE A CA 1
ATOM 580 C C . ILE A 1 74 ? 25.780 32.080 13.248 1.00 13.95 71 ILE A C 1
ATOM 581 O O . ILE A 1 74 ? 24.894 32.028 14.107 1.00 14.08 71 ILE A O 1
ATOM 586 N N . ALA A 1 75 ? 26.777 31.193 13.212 1.00 13.62 72 ALA A N 1
ATOM 587 C CA . ALA A 1 75 ? 26.878 30.158 14.236 1.00 13.61 72 ALA A CA 1
ATOM 588 C C . ALA A 1 75 ? 26.959 30.786 15.621 1.00 14.92 72 ALA A C 1
ATOM 589 O O . ALA A 1 75 ? 26.246 30.383 16.549 1.00 14.93 72 ALA A O 1
ATOM 591 N N . ARG A 1 76 ? 27.816 31.797 15.763 1.00 15.05 73 ARG A N 1
ATOM 592 C CA . ARG A 1 76 ? 27.992 32.460 17.050 1.00 16.23 73 ARG A CA 1
ATOM 593 C C . ARG A 1 76 ? 26.736 33.221 17.459 1.00 16.74 73 ARG A C 1
ATOM 594 O O . ARG A 1 76 ? 26.273 33.104 18.600 1.00 18.68 73 ARG A O 1
ATOM 602 N N . ASP A 1 77 ? 26.162 34.001 16.543 1.00 16.06 74 ASP A N 1
ATOM 603 C CA . ASP A 1 77 ? 25.071 34.894 16.919 1.00 16.89 74 ASP A CA 1
ATOM 604 C C . ASP A 1 77 ? 23.737 34.171 17.058 1.00 15.79 74 ASP A C 1
ATOM 605 O O . ASP A 1 77 ? 22.859 34.642 17.794 1.00 18.03 74 ASP A O 1
ATOM 610 N N . ARG A 1 78 ? 23.555 33.040 16.375 1.00 14.61 75 ARG A N 1
ATOM 611 C CA . ARG A 1 78 ? 22.362 32.226 16.557 1.00 14.26 75 ARG A CA 1
ATOM 612 C C . ARG A 1 78 ? 22.573 31.106 17.564 1.00 14.08 75 ARG A C 1
ATOM 613 O O . ARG A 1 78 ? 21.636 30.349 17.830 1.00 15.22 75 ARG A O 1
ATOM 621 N N . GLY A 1 79 ? 23.777 30.989 18.122 1.00 14.30 76 GLY A N 1
ATOM 622 C CA . GLY A 1 79 ? 24.050 30.028 19.172 1.00 14.97 76 GLY A CA 1
ATOM 623 C C . GLY A 1 79 ? 23.800 28.592 18.760 1.00 14.46 76 GLY A C 1
ATOM 624 O O . GLY A 1 79 ? 23.162 27.829 19.488 1.00 14.30 76 GLY A O 1
ATOM 625 N N . ILE A 1 80 ? 24.296 28.204 17.588 1.00 12.74 77 ILE A N 1
ATOM 626 C CA . ILE A 1 80 ? 24.045 26.869 17.056 1.00 12.23 77 ILE A CA 1
ATOM 627 C C . ILE A 1 80 ? 25.263 26.440 16.255 1.00 11.54 77 ILE A C 1
ATOM 628 O O . ILE A 1 80 ? 25.860 27.247 15.537 1.00 13.34 77 ILE A O 1
ATOM 633 N N . ALA A 1 81 ? 25.655 25.178 16.400 1.00 12.12 78 ALA A N 1
ATOM 634 C CA . ALA A 1 81 ? 26.679 24.651 15.509 1.00 11.79 78 ALA A CA 1
ATOM 635 C C . ALA A 1 81 ? 26.152 24.655 14.077 1.00 10.74 78 ALA A C 1
ATOM 636 O O . ALA A 1 81 ? 24.950 24.533 13.836 1.00 11.25 78 ALA A O 1
ATOM 638 N N . LEU A 1 82 ? 27.063 24.811 13.123 1.00 11.70 79 LEU A N 1
ATOM 639 C CA . LEU A 1 82 ? 26.670 25.048 11.743 1.00 11.42 79 LEU A CA 1
ATOM 640 C C . LEU A 1 82 ? 27.632 24.326 10.818 1.00 11.76 79 LEU A C 1
ATOM 641 O O . LEU A 1 82 ? 28.850 24.464 10.956 1.00 12.81 79 LEU A O 1
ATOM 646 N N . VAL A 1 83 ? 27.088 23.566 9.872 1.00 11.15 80 VAL A N 1
ATOM 647 C CA . VAL A 1 83 ? 27.875 22.982 8.791 1.00 10.61 80 VAL A CA 1
ATOM 648 C C . VAL A 1 83 ? 27.500 23.707 7.512 1.00 10.87 80 VAL A C 1
ATOM 649 O O . VAL A 1 83 ? 26.323 23.729 7.123 1.00 11.36 80 VAL A O 1
ATOM 653 N N . TRP A 1 84 ? 28.494 24.299 6.867 1.00 10.80 81 TRP A N 1
ATOM 654 C CA . TRP A 1 84 ? 28.314 24.974 5.593 1.00 11.22 81 TRP A CA 1
ATOM 655 C C . TRP A 1 84 ? 29.268 24.397 4.559 1.00 11.27 81 TRP A C 1
ATOM 656 O O . TRP A 1 84 ? 30.199 23.651 4.877 1.00 12.26 81 TRP A O 1
ATOM 667 N N . SER A 1 85 ? 29.041 24.791 3.310 1.00 11.55 82 SER A N 1
ATOM 668 C CA . SER A 1 85 ? 29.855 24.341 2.194 1.00 11.07 82 SER A CA 1
ATOM 669 C C . SER A 1 85 ? 30.072 25.509 1.241 1.00 12.04 82 SER A C 1
ATOM 670 O O . SER A 1 85 ? 29.105 26.072 0.712 1.00 12.31 82 SER A O 1
ATOM 673 N N . LEU A 1 86 ? 31.329 25.863 1.019 1.00 12.51 83 LEU A N 1
ATOM 674 C CA . LEU A 1 86 ? 31.721 26.980 0.164 1.00 12.16 83 LEU A CA 1
ATOM 675 C C . LEU A 1 86 ? 32.835 26.535 -0.765 1.00 13.50 83 LEU A C 1
ATOM 676 O O . LEU A 1 86 ? 33.441 25.479 -0.571 1.00 14.10 83 LEU A O 1
ATOM 681 N N . PRO A 1 87 ? 33.150 27.337 -1.788 1.00 12.62 84 PRO A N 1
ATOM 682 C CA . PRO A 1 87 ? 34.447 27.164 -2.448 1.00 13.58 84 PRO A CA 1
ATOM 683 C C . PRO A 1 87 ? 35.545 27.298 -1.403 1.00 14.88 84 PRO A C 1
ATOM 684 O O . PRO A 1 87 ? 35.382 27.983 -0.391 1.00 14.44 84 PRO A O 1
ATOM 688 N N . GLY A 1 88 ? 36.667 26.612 -1.641 1.00 15.21 85 GLY A N 1
ATOM 689 C CA . GLY A 1 88 ? 37.813 26.733 -0.783 1.00 15.82 85 GLY A CA 1
ATOM 690 C C . GLY A 1 88 ? 38.420 28.126 -0.840 1.00 15.59 85 GLY A C 1
ATOM 691 O O . GLY A 1 88 ? 37.982 28.990 -1.609 1.00 15.95 85 GLY A O 1
ATOM 692 N N . PRO A 1 89 ? 39.442 28.357 -0.008 1.00 16.76 86 PRO A N 1
ATOM 693 C CA . PRO A 1 89 ? 39.949 29.725 0.195 1.00 18.54 86 PRO A CA 1
ATOM 694 C C . PRO A 1 89 ? 40.965 30.202 -0.835 1.00 19.25 86 PRO A C 1
ATOM 695 O O . PRO A 1 89 ? 41.267 31.407 -0.862 1.00 21.82 86 PRO A O 1
ATOM 699 N N . GLU A 1 90 ? 41.514 29.318 -1.659 1.00 17.93 87 GLU A N 1
ATOM 700 C CA . GLU A 1 90 ? 42.569 29.681 -2.591 1.00 18.56 87 GLU A CA 1
ATOM 701 C C . GLU A 1 90 ? 41.992 30.441 -3.785 1.00 20.87 87 GLU A C 1
ATOM 702 O O . GLU A 1 90 ? 40.795 30.726 -3.860 1.00 19.20 87 GLU A O 1
ATOM 708 N N . GLY A 1 91 ? 42.857 30.784 -4.737 1.00 20.56 88 GLY A N 1
ATOM 709 C CA . GLY A 1 91 ? 42.418 31.423 -5.954 1.00 21.50 88 GLY A CA 1
ATOM 710 C C . GLY A 1 91 ? 41.428 30.559 -6.711 1.00 21.58 88 GLY A C 1
ATOM 711 O O . GLY A 1 91 ? 41.363 29.339 -6.519 1.00 19.77 88 GLY A O 1
ATOM 712 N N . PRO A 1 92 ? 40.628 31.179 -7.582 1.00 19.69 89 PRO A N 1
ATOM 713 C CA . PRO A 1 92 ? 39.610 30.414 -8.324 1.00 21.99 89 PRO A CA 1
ATOM 714 C C . PRO A 1 92 ? 40.161 29.210 -9.067 1.00 21.55 89 PRO A C 1
ATOM 715 O O . PRO A 1 92 ? 39.426 28.241 -9.303 1.00 23.23 89 PRO A O 1
ATOM 719 N N . GLU A 1 93 ? 41.440 29.232 -9.432 1.00 23.05 90 GLU A N 1
ATOM 720 C CA . GLU A 1 93 ? 42.048 28.151 -10.192 1.00 22.37 90 GLU A CA 1
ATOM 721 C C . GLU A 1 93 ? 42.666 27.064 -9.319 1.00 24.68 90 GLU A C 1
ATOM 722 O O . GLU A 1 93 ? 43.120 26.045 -9.856 1.00 25.57 90 GLU A O 1
ATOM 728 N N . GLN A 1 94 ? 42.682 27.237 -7.993 1.00 21.11 91 GLN A N 1
ATOM 729 C CA . GLN A 1 94 ? 43.370 26.298 -7.112 1.00 21.28 91 GLN A CA 1
ATOM 730 C C . GLN A 1 94 ? 42.535 25.865 -5.912 1.00 19.79 91 GLN A C 1
ATOM 731 O O . GLN A 1 94 ? 43.083 25.279 -4.970 1.00 28.76 91 GLN A O 1
ATOM 737 N N . ARG A 1 95 ? 41.235 26.131 -5.912 1.00 18.50 92 ARG A N 1
ATOM 738 C CA . ARG A 1 95 ? 40.389 25.792 -4.777 1.00 14.80 92 ARG A CA 1
ATOM 739 C C . ARG A 1 95 ? 39.440 24.653 -5.131 1.00 14.74 92 ARG A C 1
ATOM 740 O O . ARG A 1 95 ? 39.164 24.380 -6.300 1.00 14.43 92 ARG A O 1
ATOM 748 N N . GLY A 1 96 ? 38.931 23.993 -4.087 1.00 14.11 93 GLY A N 1
ATOM 749 C CA . GLY A 1 96 ? 37.946 22.955 -4.240 1.00 13.97 93 GLY A CA 1
ATOM 750 C C . GLY A 1 96 ? 36.588 23.345 -3.696 1.00 12.28 93 GLY A C 1
ATOM 751 O O . GLY A 1 96 ? 36.287 24.524 -3.460 1.00 13.85 93 GLY A O 1
ATOM 752 N N . ILE A 1 97 ? 35.738 22.337 -3.514 1.00 12.53 94 ILE A N 1
ATOM 753 C CA . ILE A 1 97 ? 34.472 22.473 -2.799 1.00 11.56 94 ILE A CA 1
ATOM 754 C C . ILE A 1 97 ? 34.715 21.982 -1.383 1.00 12.23 94 ILE A C 1
ATOM 755 O O . ILE A 1 97 ? 35.292 20.906 -1.185 1.00 12.53 94 ILE A O 1
ATOM 760 N N . THR A 1 98 ? 34.303 22.745 -0.392 1.00 11.53 95 THR A N 1
ATOM 761 C CA . THR A 1 98 ? 34.611 22.365 0.973 1.00 12.21 95 THR A CA 1
ATOM 762 C C . THR A 1 98 ? 33.350 22.245 1.822 1.00 13.01 95 THR A C 1
ATOM 763 O O . THR A 1 98 ? 32.242 22.567 1.374 1.00 15.84 95 THR A O 1
ATOM 767 N N . ALA A 1 99 ? 33.517 21.651 3.000 1.00 12.60 96 ALA A N 1
ATOM 768 C CA . ALA A 1 99 ? 32.525 21.648 4.064 1.00 13.41 96 ALA A CA 1
ATOM 769 C C . ALA A 1 99 ? 33.264 21.976 5.349 1.00 12.66 96 ALA A C 1
ATOM 770 O O . ALA A 1 99 ? 34.404 21.541 5.543 1.00 13.44 96 ALA A O 1
ATOM 772 N N . GLU A 1 100 ? 32.635 22.764 6.214 1.00 12.59 97 GLU A N 1
ATOM 773 C CA . GLU A 1 100 ? 33.235 23.088 7.498 1.00 11.86 97 GLU A CA 1
ATOM 774 C C . GLU A 1 100 ? 32.167 23.026 8.574 1.00 12.05 97 GLU A C 1
ATOM 775 O O . GLU A 1 100 ? 30.989 23.286 8.313 1.00 12.21 97 GLU A O 1
ATOM 781 N N . LEU A 1 101 ? 32.596 22.689 9.792 1.00 11.52 98 LEU A N 1
ATOM 782 C CA . LEU A 1 101 ? 31.738 22.659 10.969 1.00 12.04 98 LEU A CA 1
ATOM 783 C C . LEU A 1 101 ? 32.252 23.698 11.953 1.00 12.97 98 LEU A C 1
ATOM 784 O O . LEU A 1 101 ? 33.422 23.642 12.357 1.00 13.70 98 LEU A O 1
ATOM 789 N N . ALA A 1 102 ? 31.391 24.637 12.330 1.00 12.74 99 ALA A N 1
ATOM 790 C CA . ALA A 1 102 ? 31.671 25.562 13.422 1.00 12.84 99 ALA A CA 1
ATOM 791 C C . ALA A 1 102 ? 30.782 25.208 14.602 1.00 13.26 99 ALA A C 1
ATOM 792 O O . ALA A 1 102 ? 29.626 24.814 14.421 1.00 14.14 99 ALA A O 1
ATOM 794 N N . ASP A 1 103 ? 31.314 25.352 15.819 1.00 13.62 100 ASP A N 1
ATOM 795 C CA . ASP A 1 103 ? 30.481 25.118 16.990 1.00 14.69 100 ASP A CA 1
ATOM 796 C C . ASP A 1 103 ? 29.617 26.342 17.284 1.00 14.81 100 ASP A C 1
ATOM 797 O O . ASP A 1 103 ? 29.656 27.352 16.581 1.00 14.27 100 ASP A O 1
ATOM 802 N N . GLU A 1 104 ? 28.836 26.256 18.364 1.00 15.69 101 GLU A N 1
ATOM 803 C CA . GLU A 1 104 ? 27.913 27.335 18.705 1.00 18.59 101 GLU A CA 1
ATOM 804 C C . GLU A 1 104 ? 28.619 28.601 19.168 1.00 19.83 101 GLU A C 1
ATOM 805 O O . GLU A 1 104 ? 27.950 29.620 19.375 1.00 23.90 101 GLU A O 1
ATOM 811 N N . HIS A 1 105 ? 29.932 28.560 19.360 1.00 16.35 102 HIS A N 1
ATOM 812 C CA . HIS A 1 105 ? 30.717 29.737 19.691 1.00 19.25 102 HIS A CA 1
ATOM 813 C C . HIS A 1 105 ? 31.390 30.331 18.470 1.00 19.22 102 HIS A C 1
ATOM 814 O O . HIS A 1 105 ? 32.113 31.323 18.594 1.00 21.86 102 HIS A O 1
ATOM 821 N N . GLY A 1 106 ? 31.179 29.741 17.299 1.00 17.30 103 GLY A N 1
ATOM 822 C CA . GLY A 1 106 ? 31.840 30.203 16.102 1.00 18.03 103 GLY A CA 1
ATOM 823 C C . GLY A 1 106 ? 33.219 29.634 15.868 1.00 18.44 103 GLY A C 1
ATOM 824 O O . GLY A 1 106 ? 33.890 30.065 14.923 1.00 23.19 103 GLY A O 1
ATOM 825 N N . GLU A 1 107 ? 33.671 28.683 16.686 1.00 15.76 104 GLU A N 1
ATOM 826 C CA . GLU A 1 107 ? 34.980 28.073 16.479 1.00 16.03 104 GLU A CA 1
ATOM 827 C C . GLU A 1 107 ? 34.868 27.022 15.381 1.00 15.26 104 GLU A C 1
ATOM 828 O O . GLU A 1 107 ? 33.986 26.163 15.433 1.00 14.68 104 GLU A O 1
ATOM 834 N N . VAL A 1 108 ? 35.767 27.077 14.403 1.00 15.53 105 VAL A N 1
ATOM 835 C CA . VAL A 1 108 ? 35.751 26.103 13.314 1.00 15.10 105 VAL A CA 1
ATOM 836 C C . VAL A 1 108 ? 36.461 24.843 13.789 1.00 15.19 105 VAL A C 1
ATOM 837 O O . VAL A 1 108 ? 37.679 24.840 13.997 1.00 16.93 105 VAL A O 1
ATOM 841 N N . LEU A 1 109 ? 35.694 23.777 13.982 1.00 13.95 106 LEU A N 1
ATOM 842 C CA . LEU A 1 109 ? 36.223 22.533 14.519 1.00 15.24 106 LEU A CA 1
ATOM 843 C C . LEU A 1 109 ? 36.823 21.635 13.451 1.00 14.99 106 LEU A C 1
ATOM 844 O O . LEU A 1 109 ? 37.726 20.843 13.754 1.00 18.13 106 LEU A O 1
ATOM 849 N N . ALA A 1 110 ? 36.326 21.712 12.217 1.00 14.53 107 ALA A N 1
ATOM 850 C CA . ALA A 1 110 ? 36.780 20.801 11.177 1.00 15.20 107 ALA A CA 1
ATOM 851 C C . ALA A 1 110 ? 36.517 21.416 9.814 1.00 12.96 107 ALA A C 1
ATOM 852 O O . ALA A 1 110 ? 35.531 22.137 9.616 1.00 13.83 107 ALA A O 1
ATOM 854 N N . SER A 1 111 ? 37.421 21.128 8.880 1.00 14.39 108 SER A N 1
ATOM 855 C CA . SER A 1 111 ? 37.317 21.569 7.498 1.00 14.72 108 SER A CA 1
ATOM 856 C C . SER A 1 111 ? 37.675 20.399 6.593 1.00 13.31 108 SER A C 1
ATOM 857 O O . SER A 1 111 ? 38.536 19.578 6.929 1.00 16.43 108 SER A O 1
ATOM 860 N N . TYR A 1 112 ? 37.017 20.328 5.439 1.00 12.09 109 TYR A N 1
ATOM 861 C CA . TYR A 1 112 ? 37.166 19.180 4.555 1.00 10.81 109 TYR A CA 1
ATOM 862 C C . TYR A 1 112 ? 36.950 19.622 3.117 1.00 10.84 109 TYR A C 1
ATOM 863 O O . TYR A 1 112 ? 36.092 20.465 2.845 1.00 12.76 109 TYR A O 1
ATOM 872 N N . GLN A 1 113 ? 37.728 19.054 2.201 1.00 11.15 110 GLN A N 1
ATOM 873 C CA . GLN A 1 113 ? 37.636 19.342 0.774 1.00 11.65 110 GLN A CA 1
ATOM 874 C C . GLN A 1 113 ? 37.116 18.107 0.042 1.00 10.74 110 GLN A C 1
ATOM 875 O O . GLN A 1 113 ? 37.724 17.031 0.114 1.00 11.27 110 GLN A O 1
ATOM 881 N N . LYS A 1 114 ? 36.016 18.279 -0.691 1.00 11.06 111 LYS A N 1
ATOM 882 C CA . LYS A 1 114 ? 35.374 17.191 -1.422 1.00 10.17 111 LYS A CA 1
ATOM 883 C C . LYS A 1 114 ? 36.381 16.444 -2.294 1.00 10.60 111 LYS A C 1
ATOM 884 O O . LYS A 1 114 ? 37.061 17.039 -3.137 1.00 11.21 111 LYS A O 1
ATOM 890 N N . VAL A 1 115 ? 36.444 15.125 -2.106 1.00 10.77 112 VAL A N 1
ATOM 891 C CA . VAL A 1 115 ? 37.418 14.261 -2.771 1.00 11.18 112 VAL A CA 1
ATOM 892 C C . VAL A 1 115 ? 36.904 13.776 -4.118 1.00 10.83 112 VAL A C 1
ATOM 893 O O . VAL A 1 115 ? 37.668 13.693 -5.086 1.00 11.91 112 VAL A O 1
ATOM 897 N N . GLN A 1 116 ? 35.610 13.445 -4.195 1.00 10.40 113 GLN A N 1
ATOM 898 C CA . GLN A 1 116 ? 34.985 12.863 -5.389 1.00 10.86 113 GLN A CA 1
ATOM 899 C C . GLN A 1 116 ? 34.149 13.935 -6.083 1.00 10.41 113 GLN A C 1
ATOM 900 O O . GLN A 1 116 ? 32.982 14.149 -5.752 1.00 10.97 113 GLN A O 1
ATOM 906 N N . LEU A 1 117 ? 34.748 14.621 -7.052 1.00 11.22 114 LEU A N 1
ATOM 907 C CA . LEU A 1 117 ? 34.018 15.629 -7.810 1.00 11.48 114 LEU A CA 1
ATOM 908 C C . LEU A 1 117 ? 33.086 14.960 -8.809 1.00 12.10 114 LEU A C 1
ATOM 909 O O . LEU A 1 117 ? 33.375 13.880 -9.328 1.00 12.54 114 LEU A O 1
ATOM 914 N N . TYR A 1 118 ? 31.953 15.605 -9.066 1.00 12.34 115 TYR A N 1
ATOM 915 C CA . TYR A 1 118 ? 30.884 15.015 -9.862 1.00 13.52 115 TYR A CA 1
ATOM 916 C C . TYR A 1 118 ? 30.784 15.727 -11.203 1.00 13.80 115 TYR A C 1
ATOM 917 O O . TYR A 1 118 ? 30.360 16.885 -11.262 1.00 13.57 115 TYR A O 1
ATOM 926 N N . GLY A 1 119 ? 31.145 15.032 -12.276 1.00 14.04 116 GLY A N 1
ATOM 927 C CA . GLY A 1 119 ? 30.909 15.531 -13.608 1.00 15.62 116 GLY A CA 1
ATOM 928 C C . GLY A 1 119 ? 31.944 16.523 -14.099 1.00 14.55 116 GLY A C 1
ATOM 929 O O . GLY A 1 119 ? 32.787 17.031 -13.348 1.00 14.87 116 GLY A O 1
ATOM 930 N N . PRO A 1 120 ? 31.888 16.811 -15.405 1.00 16.74 117 PRO A N 1
ATOM 931 C CA . PRO A 1 120 ? 32.934 17.644 -16.018 1.00 14.54 117 PRO A CA 1
ATOM 932 C C . PRO A 1 120 ? 32.891 19.094 -15.585 1.00 16.23 117 PRO A C 1
ATOM 933 O O . PRO A 1 120 ? 33.942 19.740 -15.530 1.00 16.54 117 PRO A O 1
ATOM 937 N N . GLU A 1 121 ? 31.715 19.647 -15.276 1.00 16.54 118 GLU A N 1
ATOM 938 C CA A GLU A 1 121 ? 31.670 21.040 -14.842 0.57 16.76 118 GLU A CA 1
ATOM 939 C CA B GLU A 1 121 ? 31.659 21.042 -14.838 0.43 16.79 118 GLU A CA 1
ATOM 940 C C . GLU A 1 121 ? 32.368 21.238 -13.497 1.00 14.79 118 GLU A C 1
ATOM 941 O O . GLU A 1 121 ? 33.160 22.177 -13.333 1.00 14.83 118 GLU A O 1
ATOM 952 N N . GLU A 1 122 ? 32.094 20.362 -12.521 1.00 15.13 119 GLU A N 1
ATOM 953 C CA . GLU A 1 122 ? 32.804 20.443 -11.249 1.00 14.65 119 GLU A CA 1
ATOM 954 C C . GLU A 1 122 ? 34.290 20.238 -11.448 1.00 13.03 119 GLU A C 1
ATOM 955 O O . GLU A 1 122 ? 35.099 20.927 -10.828 1.00 14.15 119 GLU A O 1
ATOM 961 N N . LYS A 1 123 ? 34.668 19.258 -12.272 1.00 14.30 120 LYS A N 1
ATOM 962 C CA . LYS A 1 123 ? 36.083 18.975 -12.478 1.00 16.09 120 LYS A CA 1
ATOM 963 C C . LYS A 1 123 ? 36.794 20.098 -13.216 1.00 18.53 120 LYS A C 1
ATOM 964 O O . LYS A 1 123 ? 38.011 20.243 -13.066 1.00 21.37 120 LYS A O 1
ATOM 970 N N . ALA A 1 124 ? 36.070 20.904 -13.991 1.00 15.53 121 ALA A N 1
ATOM 971 C CA . ALA A 1 124 ? 36.690 22.059 -14.628 1.00 17.55 121 ALA A CA 1
ATOM 972 C C . ALA A 1 124 ? 36.808 23.239 -13.674 1.00 18.72 121 ALA A C 1
ATOM 973 O O . ALA A 1 124 ? 37.716 24.065 -13.827 1.00 24.34 121 ALA A O 1
ATOM 975 N N . ALA A 1 125 ? 35.920 23.330 -12.682 1.00 14.18 122 ALA A N 1
ATOM 976 C CA . ALA A 1 125 ? 35.840 24.499 -11.815 1.00 14.15 122 ALA A CA 1
ATOM 977 C C . ALA A 1 125 ? 36.585 24.344 -10.498 1.00 14.28 122 ALA A C 1
ATOM 978 O O . ALA A 1 125 ? 36.873 25.356 -9.847 1.00 15.22 122 ALA A O 1
ATOM 980 N N . PHE A 1 126 ? 36.903 23.114 -10.087 1.00 13.37 123 PHE A N 1
ATOM 981 C CA . PHE A 1 126 ? 37.392 22.856 -8.739 1.00 13.82 123 PHE A CA 1
ATOM 982 C C . PHE A 1 126 ? 38.481 21.795 -8.744 1.00 13.66 123 PHE A C 1
ATOM 983 O O . PHE A 1 126 ? 38.500 20.910 -9.597 1.00 14.33 123 PHE A O 1
ATOM 991 N N . VAL A 1 127 ? 39.355 21.878 -7.752 1.00 13.94 124 VAL A N 1
ATOM 992 C CA . VAL A 1 127 ? 40.434 20.913 -7.538 1.00 14.62 124 VAL A CA 1
ATOM 993 C C . VAL A 1 127 ? 39.941 19.878 -6.539 1.00 13.42 124 VAL A C 1
ATOM 994 O O . VAL A 1 127 ? 39.446 20.259 -5.466 1.00 13.47 124 VAL A O 1
ATOM 998 N N . PRO A 1 128 ? 40.072 18.580 -6.809 1.00 13.42 125 PRO A N 1
ATOM 999 C CA A PRO A 1 128 ? 39.561 17.628 -5.831 0.45 13.29 125 PRO A CA 1
ATOM 1000 C CA B PRO A 1 128 ? 39.602 17.555 -5.865 0.55 13.20 125 PRO A CA 1
ATOM 1001 C C . PRO A 1 128 ? 40.454 17.568 -4.594 1.00 14.80 125 PRO A C 1
ATOM 1002 O O . PRO A 1 128 ? 41.645 17.910 -4.619 1.00 15.80 125 PRO A O 1
ATOM 1009 N N . GLY A 1 129 ? 39.846 17.201 -3.466 1.00 13.84 126 GLY A N 1
ATOM 1010 C CA . GLY A 1 129 ? 40.592 17.095 -2.220 1.00 14.71 126 GLY A CA 1
ATOM 1011 C C . GLY A 1 129 ? 41.420 15.825 -2.180 1.00 13.22 126 GLY A C 1
ATOM 1012 O O . GLY A 1 129 ? 41.157 14.873 -2.920 1.00 14.64 126 GLY A O 1
ATOM 1013 N N . GLU A 1 130 ? 42.414 15.803 -1.294 1.00 13.29 127 GLU A N 1
ATOM 1014 C CA . GLU A 1 130 ? 43.362 14.702 -1.187 1.00 15.18 127 GLU A CA 1
ATOM 1015 C C . GLU A 1 130 ? 43.458 14.135 0.223 1.00 15.71 127 GLU A C 1
ATOM 1016 O O . GLU A 1 130 ? 44.331 13.294 0.479 1.00 16.36 127 GLU A O 1
ATOM 1022 N N . GLN A 1 131 ? 42.603 14.566 1.143 1.00 14.27 128 GLN A N 1
ATOM 1023 C CA . GLN A 1 131 ? 42.679 14.164 2.539 1.00 14.16 128 GLN A CA 1
ATOM 1024 C C . GLN A 1 131 ? 41.429 13.403 2.962 1.00 13.01 128 GLN A C 1
ATOM 1025 O O . GLN A 1 131 ? 40.330 13.658 2.452 1.00 13.08 128 GLN A O 1
ATOM 1031 N N . PRO A 1 132 ? 41.563 12.474 3.901 1.00 13.90 129 PRO A N 1
ATOM 1032 C CA . PRO A 1 132 ? 40.404 11.709 4.358 1.00 13.13 129 PRO A CA 1
ATOM 1033 C C . PRO A 1 132 ? 39.455 12.589 5.150 1.00 12.78 129 PRO A C 1
ATOM 1034 O O . PRO A 1 132 ? 39.843 13.671 5.622 1.00 13.37 129 PRO A O 1
ATOM 1038 N N . PRO A 1 133 ? 38.209 12.162 5.334 1.00 12.13 130 PRO A N 1
ATOM 1039 C CA . PRO A 1 133 ? 37.251 12.967 6.105 1.00 12.57 130 PRO A CA 1
ATOM 1040 C C . PRO A 1 133 ? 37.705 13.126 7.547 1.00 11.82 130 PRO A C 1
ATOM 1041 O O . PRO A 1 133 ? 38.227 12.174 8.150 1.00 12.48 130 PRO A O 1
ATOM 1045 N N . PRO A 1 134 ? 37.504 14.301 8.139 1.00 10.92 131 PRO A N 1
ATOM 1046 C CA . PRO A 1 134 ? 37.866 14.511 9.547 1.00 11.33 131 PRO A CA 1
ATOM 1047 C C . PRO A 1 134 ? 36.812 13.908 10.455 1.00 11.09 131 PRO A C 1
ATOM 1048 O O . PRO A 1 134 ? 35.635 13.804 10.098 1.00 12.39 131 PRO A O 1
ATOM 1052 N N . VAL A 1 135 ? 37.237 13.536 11.665 1.00 10.82 132 VAL A N 1
ATOM 1053 C CA . VAL A 1 135 ? 36.346 12.984 12.682 1.00 11.17 132 VAL A CA 1
ATOM 1054 C C . VAL A 1 135 ? 36.659 13.659 14.007 1.00 11.44 132 VAL A C 1
ATOM 1055 O O . VAL A 1 135 ? 37.826 13.699 14.414 1.00 12.54 132 VAL A O 1
ATOM 1059 N N . LEU A 1 136 ? 35.630 14.158 14.692 1.00 11.46 133 LEU A N 1
ATOM 1060 C CA . LEU A 1 136 ? 35.877 14.945 15.894 1.00 11.96 133 LEU A CA 1
ATOM 1061 C C . LEU A 1 136 ? 34.723 14.824 16.879 1.00 12.95 133 LEU A C 1
ATOM 1062 O O . LEU A 1 136 ? 33.573 14.605 16.491 1.00 13.19 133 LEU A O 1
ATOM 1067 N N . SER A 1 137 ? 35.045 14.998 18.168 1.00 13.17 134 SER A N 1
ATOM 1068 C CA . SER A 1 137 ? 34.050 14.972 19.240 1.00 14.28 134 SER A CA 1
ATOM 1069 C C . SER A 1 137 ? 33.234 16.258 19.269 1.00 14.17 134 SER A C 1
ATOM 1070 O O . SER A 1 137 ? 33.791 17.356 19.353 1.00 16.18 134 SER A O 1
ATOM 1073 N N . TRP A 1 138 ? 31.912 16.119 19.257 1.00 13.42 135 TRP A N 1
ATOM 1074 C CA . TRP A 1 138 ? 31.027 17.257 19.479 1.00 15.36 135 TRP A CA 1
ATOM 1075 C C . TRP A 1 138 ? 29.717 16.713 20.020 1.00 13.85 135 TRP A C 1
ATOM 1076 O O . TRP A 1 138 ? 29.207 15.716 19.509 1.00 14.42 135 TRP A O 1
ATOM 1087 N N . GLY A 1 139 ? 29.198 17.340 21.076 1.00 16.57 136 GLY A N 1
ATOM 1088 C CA . GLY A 1 139 ? 27.894 16.955 21.585 1.00 18.45 136 GLY A CA 1
ATOM 1089 C C . GLY A 1 139 ? 27.801 15.543 22.106 1.00 19.05 136 GLY A C 1
ATOM 1090 O O . GLY A 1 139 ? 26.699 14.994 22.186 1.00 20.91 136 GLY A O 1
ATOM 1091 N N . GLY A 1 140 ? 28.926 14.936 22.467 1.00 18.02 137 GLY A N 1
ATOM 1092 C CA . GLY A 1 140 ? 28.926 13.589 22.995 1.00 22.08 137 GLY A CA 1
ATOM 1093 C C . GLY A 1 140 ? 29.142 12.484 21.985 1.00 19.10 137 GLY A C 1
ATOM 1094 O O . GLY A 1 140 ? 29.115 11.310 22.372 1.00 20.65 137 GLY A O 1
ATOM 1095 N N . ARG A 1 141 ? 29.359 12.813 20.708 1.00 17.41 138 ARG A N 1
ATOM 1096 C CA . ARG A 1 141 ? 29.528 11.818 19.653 1.00 17.12 138 ARG A CA 1
ATOM 1097 C C . ARG A 1 141 ? 30.685 12.219 18.752 1.00 14.13 138 ARG A C 1
ATOM 1098 O O . ARG A 1 141 ? 31.142 13.360 18.768 1.00 14.69 138 ARG A O 1
ATOM 1106 N N . GLN A 1 142 ? 31.120 11.271 17.918 1.00 13.17 139 GLN A N 1
ATOM 1107 C CA . GLN A 1 142 ? 32.119 11.544 16.890 1.00 11.91 139 GLN A CA 1
ATOM 1108 C C . GLN A 1 142 ? 31.415 11.909 15.582 1.00 10.85 139 GLN A C 1
ATOM 1109 O O . GLN A 1 142 ? 30.688 11.085 15.003 1.00 11.86 139 GLN A O 1
ATOM 1115 N N . LEU A 1 143 ? 31.619 13.143 15.128 1.00 11.42 140 LEU A N 1
ATOM 1116 C CA . LEU A 1 143 ? 31.044 13.663 13.893 1.00 10.92 140 LEU A CA 1
ATOM 1117 C C . LEU A 1 143 ? 32.074 13.633 12.775 1.00 11.53 140 LEU A C 1
ATOM 1118 O O . LEU A 1 143 ? 33.285 13.711 13.014 1.00 12.14 140 LEU A O 1
ATOM 1123 N N . SER A 1 144 ? 31.583 13.545 11.535 1.00 11.23 141 SER A N 1
ATOM 1124 C CA . SER A 1 144 ? 32.439 13.628 10.361 1.00 11.23 141 SER A CA 1
ATOM 1125 C C . SER A 1 144 ? 31.710 14.396 9.264 1.00 10.56 141 SER A C 1
ATOM 1126 O O . SER A 1 144 ? 30.501 14.641 9.347 1.00 11.55 141 SER A O 1
ATOM 1129 N N . LEU A 1 145 ? 32.462 14.763 8.224 1.00 10.72 142 LEU A N 1
ATOM 1130 C CA . LEU A 1 145 ? 31.959 15.525 7.085 1.00 10.16 142 LEU A CA 1
ATOM 1131 C C . LEU A 1 145 ? 32.314 14.829 5.779 1.00 10.68 142 LEU A C 1
ATOM 1132 O O . LEU A 1 145 ? 33.438 14.348 5.610 1.00 11.51 142 LEU A O 1
ATOM 1137 N N . LEU A 1 146 ? 31.357 14.803 4.850 1.00 10.06 143 LEU A N 1
ATOM 1138 C CA . LEU A 1 146 ? 31.579 14.440 3.453 1.00 9.52 143 LEU A CA 1
ATOM 1139 C C . LEU A 1 146 ? 30.701 15.359 2.625 1.00 10.37 143 LEU A C 1
ATOM 1140 O O . LEU A 1 146 ? 29.809 16.018 3.162 1.00 10.95 143 LEU A O 1
ATOM 1145 N N . VAL A 1 147 ? 30.944 15.413 1.314 1.00 10.16 144 VAL A N 1
ATOM 1146 C CA . VAL A 1 147 ? 30.152 16.288 0.454 1.00 11.13 144 VAL A CA 1
ATOM 1147 C C . VAL A 1 147 ? 29.573 15.549 -0.744 1.00 10.60 144 VAL A C 1
ATOM 1148 O O . VAL A 1 147 ? 30.330 14.951 -1.533 1.00 10.92 144 VAL A O 1
ATOM 1160 N N . TYR A 1 149 ? 28.585 13.758 -3.781 1.00 10.99 146 TYR A N 1
ATOM 1161 C CA . TYR A 1 149 ? 28.991 12.530 -4.470 1.00 10.29 146 TYR A CA 1
ATOM 1162 C C . TYR A 1 149 ? 29.901 11.631 -3.616 1.00 9.98 146 TYR A 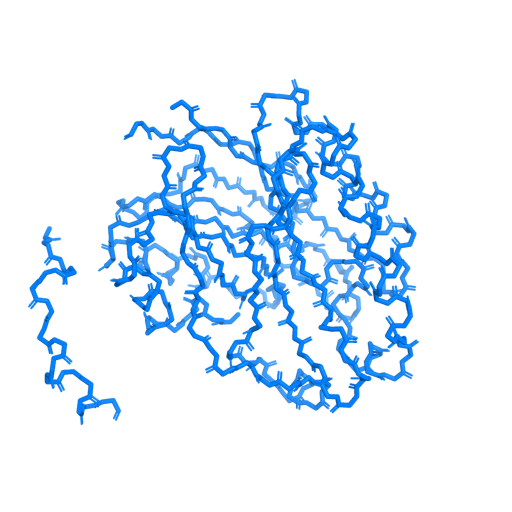C 1
ATOM 1163 O O . TYR A 1 149 ? 29.868 10.418 -3.766 1.00 10.35 146 TYR A O 1
ATOM 1172 N N . ASP A 1 150 ? 30.696 12.225 -2.714 1.00 10.17 147 ASP A N 1
ATOM 1173 C CA . ASP A 1 150 ? 31.525 11.431 -1.802 1.00 9.92 147 ASP A CA 1
ATOM 1174 C C . ASP A 1 150 ? 30.739 10.276 -1.190 1.00 9.80 147 ASP A C 1
ATOM 1175 O O . ASP A 1 150 ? 31.247 9.155 -1.075 1.00 10.38 147 ASP A O 1
ATOM 1180 N N . VAL A 1 151 ? 29.517 10.558 -0.722 1.00 9.69 148 VAL A N 1
ATOM 1181 C CA . VAL A 1 151 ? 28.781 9.585 0.080 1.00 11.27 148 VAL A CA 1
ATOM 1182 C C . VAL A 1 151 ? 28.343 8.390 -0.755 1.00 10.40 148 VAL A C 1
ATOM 1183 O O . VAL A 1 151 ? 28.025 7.326 -0.206 1.00 11.40 148 VAL A O 1
ATOM 1187 N N . GLU A 1 152 ? 28.323 8.536 -2.075 1.00 10.59 149 GLU A N 1
ATOM 1188 C CA . GLU A 1 152 ? 27.939 7.435 -2.947 1.00 11.05 149 GLU A CA 1
ATOM 1189 C C . GLU A 1 152 ? 29.035 6.392 -3.089 1.00 10.59 149 GLU A C 1
ATOM 1190 O O . GLU A 1 152 ? 28.775 5.308 -3.628 1.00 11.24 149 GLU A O 1
ATOM 1196 N N . PHE A 1 153 ? 30.246 6.691 -2.616 1.00 10.29 150 PHE A N 1
ATOM 1197 C CA . PHE A 1 153 ? 31.346 5.739 -2.632 1.00 9.85 150 PHE A CA 1
ATOM 1198 C C . PHE A 1 153 ? 31.448 5.091 -1.268 1.00 9.83 150 PHE A C 1
ATOM 1199 O O . PHE A 1 153 ? 31.687 5.794 -0.268 1.00 10.47 150 PHE A O 1
ATOM 1207 N N . PRO A 1 154 ? 31.260 3.779 -1.161 1.00 9.34 151 PRO A N 1
ATOM 1208 C CA . PRO A 1 154 ? 31.381 3.159 0.167 1.00 9.98 151 PRO A CA 1
ATOM 1209 C C . PRO A 1 154 ? 32.727 3.410 0.808 1.00 9.67 151 PRO A C 1
ATOM 1210 O O . PRO A 1 154 ? 32.815 3.466 2.042 1.00 10.99 151 PRO A O 1
ATOM 1214 N N . GLU A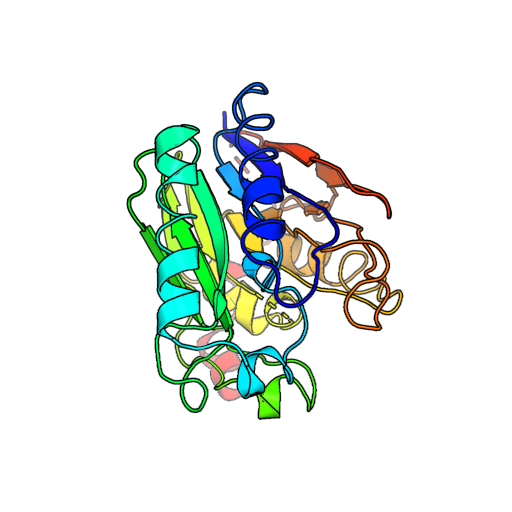 1 155 ? 33.781 3.569 0.005 1.00 10.20 152 GLU A N 1
ATOM 1215 C CA . GLU A 1 155 ? 35.113 3.816 0.545 1.00 10.21 152 GLU A CA 1
ATOM 1216 C C . GLU A 1 155 ? 35.180 5.108 1.345 1.00 10.66 152 GLU A C 1
ATOM 1217 O O . GLU A 1 155 ? 35.932 5.190 2.326 1.00 10.47 152 GLU A O 1
ATOM 1223 N N . MET A 1 156 ? 34.431 6.133 0.929 1.00 10.30 153 MET A N 1
ATOM 1224 C CA . MET A 1 156 ? 34.500 7.425 1.608 1.00 10.39 153 MET A CA 1
ATOM 1225 C C . MET A 1 156 ? 33.829 7.365 2.974 1.00 10.13 153 MET A C 1
ATOM 1226 O O . MET A 1 156 ? 34.340 7.926 3.953 1.00 10.76 153 MET A O 1
ATOM 1231 N N . VAL A 1 157 ? 32.680 6.696 3.069 1.00 9.74 154 VAL A N 1
ATOM 1232 C CA . VAL A 1 157 ? 32.021 6.562 4.363 1.00 10.41 154 VAL A CA 1
ATOM 1233 C C . VAL A 1 157 ? 32.801 5.616 5.260 1.00 9.80 154 VAL A C 1
ATOM 1234 O O . VAL A 1 157 ? 32.930 5.853 6.467 1.00 10.58 154 VAL A O 1
ATOM 1238 N N . ARG A 1 158 ? 33.356 4.542 4.685 1.00 10.72 155 ARG A N 1
ATOM 1239 C CA . ARG A 1 158 ? 34.205 3.649 5.464 1.00 10.17 155 ARG A CA 1
ATOM 1240 C C . ARG A 1 158 ? 35.403 4.398 6.029 1.00 9.60 155 ARG A C 1
ATOM 1241 O O . ARG A 1 158 ? 35.790 4.178 7.182 1.00 10.81 155 ARG A O 1
ATOM 1249 N N . ALA A 1 159 ? 36.002 5.286 5.235 1.00 10.80 156 ALA A N 1
ATOM 1250 C CA . ALA A 1 159 ? 37.139 6.055 5.734 1.00 12.04 156 ALA A CA 1
ATOM 1251 C C . ALA A 1 159 ? 36.764 6.854 6.976 1.00 10.74 156 ALA A C 1
ATOM 1252 O O . ALA A 1 159 ? 37.545 6.937 7.939 1.00 12.30 156 ALA A O 1
ATOM 1254 N N . ALA A 1 160 ? 35.572 7.453 6.981 1.00 10.12 157 ALA A N 1
ATOM 1255 C CA . ALA A 1 160 ? 35.117 8.187 8.159 1.00 10.75 157 ALA A CA 1
ATOM 1256 C C . ALA A 1 160 ? 34.874 7.244 9.331 1.00 10.06 157 ALA A C 1
ATOM 1257 O O . ALA A 1 160 ? 35.324 7.496 10.459 1.00 11.08 157 ALA A O 1
ATOM 1259 N N . ALA A 1 161 ? 34.143 6.157 9.090 1.00 10.73 158 ALA A N 1
ATOM 1260 C CA . ALA A 1 161 ? 33.825 5.225 10.164 1.00 11.48 158 ALA A CA 1
ATOM 1261 C C . ALA A 1 161 ? 35.078 4.576 10.738 1.00 11.48 158 ALA A C 1
ATOM 1262 O O . ALA A 1 161 ? 35.140 4.303 11.943 1.00 12.63 158 ALA A O 1
ATOM 1264 N N . ALA A 1 162 ? 36.087 4.330 9.901 1.00 12.20 159 ALA A N 1
ATOM 1265 C CA . ALA A 1 162 ? 37.334 3.737 10.371 1.00 13.06 159 ALA A CA 1
ATOM 1266 C C . ALA A 1 162 ? 38.056 4.654 11.348 1.00 14.29 159 ALA A C 1
ATOM 1267 O O . ALA A 1 162 ? 38.808 4.173 12.207 1.00 16.71 159 ALA A O 1
ATOM 1269 N N . ARG A 1 163 ? 37.856 5.965 11.221 1.00 12.43 160 ARG A N 1
ATOM 1270 C CA A ARG A 1 163 ? 38.448 6.934 12.129 0.52 14.59 160 ARG A CA 1
ATOM 1271 C CA B ARG A 1 163 ? 38.429 6.971 12.109 0.48 14.59 160 ARG A CA 1
ATOM 1272 C C . ARG A 1 163 ? 37.552 7.243 13.322 1.00 12.48 160 ARG A C 1
ATOM 1273 O O . ARG A 1 163 ? 37.861 8.156 14.098 1.00 14.54 160 ARG A O 1
ATOM 1288 N N . GLY A 1 164 ? 36.462 6.494 13.493 1.00 12.82 161 GLY A N 1
ATOM 1289 C CA . GLY A 1 164 ? 35.608 6.622 14.654 1.00 13.55 161 GLY A CA 1
ATOM 1290 C C . GLY A 1 164 ? 34.287 7.329 14.435 1.00 11.23 161 GLY A C 1
ATOM 1291 O O .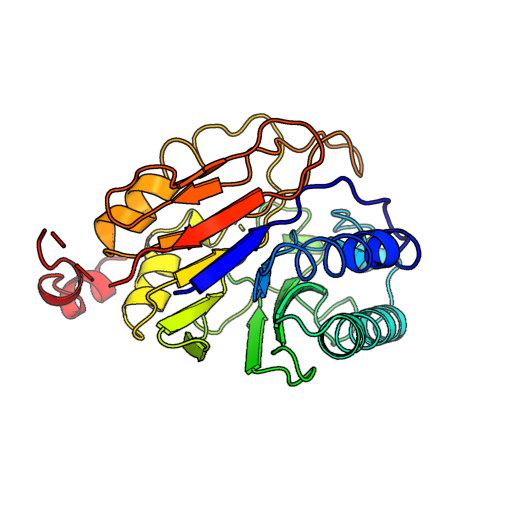 GLY A 1 164 ? 33.536 7.497 15.398 1.00 12.04 161 GLY A O 1
ATOM 1292 N N . ALA A 1 165 ? 33.965 7.735 13.210 1.00 11.41 162 ALA A N 1
ATOM 1293 C CA . ALA A 1 165 ? 32.759 8.521 12.994 1.00 11.05 162 ALA A CA 1
ATOM 1294 C C . ALA A 1 165 ? 31.509 7.753 13.391 1.00 11.91 162 ALA A C 1
ATOM 1295 O O . ALA A 1 165 ? 31.363 6.564 13.089 1.00 13.05 162 ALA A O 1
ATOM 1297 N N . GLN A 1 166 ? 30.594 8.454 14.048 1.00 10.73 163 GLN A N 1
ATOM 1298 C CA . GLN A 1 166 ? 29.277 7.947 14.396 1.00 11.84 163 GLN A CA 1
ATOM 1299 C C . GLN A 1 166 ? 28.149 8.692 13.702 1.00 11.00 163 GLN A C 1
ATOM 1300 O O . GLN A 1 166 ? 27.085 8.112 13.485 1.00 11.80 163 GLN A O 1
ATOM 1306 N N . LEU A 1 167 ? 28.355 9.966 13.379 1.00 11.71 164 LEU A N 1
ATOM 1307 C CA . LEU A 1 167 ? 27.362 10.805 12.716 1.00 11.11 164 LEU A CA 1
ATOM 1308 C C . LEU A 1 167 ? 28.075 11.516 11.575 1.00 10.46 164 LEU A C 1
ATOM 1309 O O . LEU A 1 167 ? 28.970 12.333 11.813 1.00 11.78 164 LEU A O 1
ATOM 1314 N N . VAL A 1 168 ? 27.699 11.195 10.338 1.00 10.27 165 VAL A N 1
ATOM 1315 C CA . VAL A 1 168 ? 28.320 11.763 9.144 1.00 10.29 165 VAL A CA 1
ATOM 1316 C C . VAL A 1 168 ? 27.356 12.779 8.548 1.00 10.00 165 VAL A C 1
ATOM 1317 O O . VAL A 1 168 ? 26.198 12.451 8.261 1.00 11.30 165 VAL A O 1
ATOM 1321 N N . LEU A 1 169 ? 27.827 14.011 8.387 1.00 10.06 166 LEU A N 1
ATOM 1322 C CA . LEU A 1 169 ? 27.016 15.142 7.955 1.00 10.00 166 LEU A CA 1
ATOM 1323 C C . LEU A 1 169 ? 27.411 15.521 6.535 1.00 10.14 166 LEU A C 1
ATOM 1324 O O . LEU A 1 169 ? 28.598 15.731 6.251 1.00 11.02 166 LEU A O 1
ATOM 1329 N N . VAL A 1 170 ? 26.424 15.590 5.642 1.00 9.31 167 VAL A N 1
ATOM 1330 C CA . VAL A 1 170 ? 26.670 15.638 4.203 1.00 9.54 167 VAL A CA 1
ATOM 1331 C C . VAL A 1 170 ? 25.873 16.760 3.546 1.00 9.17 167 VAL A C 1
ATOM 1332 O O . VAL A 1 170 ? 24.692 16.574 3.196 1.00 10.65 167 VAL A O 1
ATOM 1336 N N . PRO A 1 171 ? 26.476 17.926 3.336 1.00 9.00 168 PRO A N 1
ATOM 1337 C CA . PRO A 1 171 ? 25.883 18.909 2.419 1.00 9.62 168 PRO A CA 1
ATOM 1338 C C . PRO A 1 171 ? 25.817 18.302 1.026 1.00 9.29 168 PRO A C 1
ATOM 1339 O O . PRO A 1 171 ? 26.768 17.659 0.564 1.00 10.42 168 PRO A O 1
ATOM 1343 N N . THR A 1 172 ? 24.696 18.508 0.333 1.00 9.60 169 THR A N 1
ATOM 1344 C CA . THR A 1 172 ? 24.582 17.935 -1.002 1.00 11.95 169 THR A CA 1
ATOM 1345 C C . THR A 1 172 ? 23.878 18.884 -1.963 1.00 10.55 169 THR A C 1
ATOM 1346 O O . THR A 1 172 ? 23.382 19.946 -1.583 1.00 10.77 169 THR A O 1
ATOM 1350 N N . ALA A 1 173 ? 23.882 18.496 -3.250 1.00 11.56 170 ALA A N 1
ATOM 1351 C CA . ALA A 1 173 ? 23.221 19.234 -4.328 1.00 12.06 170 ALA A CA 1
ATOM 1352 C C . ALA A 1 173 ? 22.866 18.190 -5.391 1.00 12.77 170 ALA A C 1
ATOM 1353 O O . ALA A 1 173 ? 23.548 18.039 -6.411 1.00 16.79 170 ALA A O 1
ATOM 1355 N N . LEU A 1 174 ? 21.792 17.453 -5.134 1.00 13.25 171 LEU A N 1
ATOM 1356 C CA . LEU A 1 174 ? 21.394 16.295 -5.932 1.00 15.19 171 LEU A CA 1
ATOM 1357 C C . LEU A 1 174 ? 20.184 16.693 -6.769 1.00 13.98 171 LEU A C 1
ATOM 1358 O O . LEU A 1 174 ? 19.126 17.033 -6.223 1.00 13.75 171 LEU A O 1
ATOM 1363 N N . ALA A 1 175 ? 20.344 16.656 -8.092 1.00 16.30 172 ALA A N 1
ATOM 1364 C CA . ALA A 1 175 ? 19.296 16.997 -9.044 1.00 14.86 172 ALA A CA 1
ATOM 1365 C C . ALA A 1 175 ? 19.059 15.832 -10.001 1.00 15.82 172 ALA A C 1
ATOM 1366 O O . ALA A 1 175 ? 19.814 14.859 -10.035 1.00 19.13 172 ALA A O 1
ATOM 1368 N N . GLY A 1 176 ? 17.986 15.936 -10.781 1.00 18.33 173 GLY A N 1
ATOM 1369 C CA . GLY A 1 176 ? 17.714 14.962 -11.820 1.00 18.94 173 GLY A CA 1
ATOM 1370 C C . GLY A 1 176 ? 16.919 13.753 -11.393 1.00 19.49 173 GLY A C 1
ATOM 1371 O O . GLY A 1 176 ? 16.939 12.738 -12.103 1.00 22.16 173 GLY A O 1
ATOM 1372 N N . ASP A 1 177 ? 16.218 13.821 -10.263 1.00 19.65 174 ASP A N 1
ATOM 1373 C CA . ASP A 1 177 ? 15.365 12.726 -9.802 1.00 19.10 174 ASP A CA 1
ATOM 1374 C C . ASP A 1 177 ? 16.179 11.452 -9.560 1.00 22.90 174 ASP A C 1
ATOM 1375 O O . ASP A 1 177 ? 15.804 10.352 -9.969 1.00 24.04 174 ASP A O 1
ATOM 1380 N N . GLU A 1 178 ? 17.316 11.612 -8.881 1.00 20.06 175 GLU A N 1
ATOM 1381 C CA . GLU A 1 178 ? 18.223 10.500 -8.598 1.00 21.21 175 GLU A CA 1
ATOM 1382 C C . GLU A 1 178 ? 17.824 9.822 -7.286 1.00 19.94 175 GLU A C 1
ATOM 1383 O O . GLU A 1 178 ? 18.518 9.885 -6.268 1.00 20.09 175 GLU A O 1
ATOM 1389 N N . THR A 1 179 ? 16.684 9.129 -7.343 1.00 19.20 176 THR A N 1
ATOM 1390 C CA . THR A 1 179 ? 16.087 8.558 -6.140 1.00 21.56 176 THR A CA 1
ATOM 1391 C C . THR A 1 179 ? 16.943 7.466 -5.509 1.00 19.13 176 THR A C 1
ATOM 1392 O O . THR A 1 179 ? 16.781 7.185 -4.315 1.00 19.18 176 THR A O 1
ATOM 1396 N N . SER A 1 180 ? 17.847 6.844 -6.270 1.00 18.57 177 SER A N 1
ATOM 1397 C CA A SER A 1 180 ? 18.643 5.739 -5.741 0.55 18.19 177 SER A CA 1
ATOM 1398 C CA B SER A 1 180 ? 18.609 5.737 -5.709 0.45 18.19 177 SER A CA 1
ATOM 1399 C C . SER A 1 180 ? 19.659 6.193 -4.703 1.00 14.90 177 SER A C 1
ATOM 1400 O O . SER A 1 180 ? 20.118 5.373 -3.903 1.00 15.25 177 SER A O 1
ATOM 1405 N N . VAL A 1 181 ? 20.039 7.465 -4.706 1.00 14.04 178 VAL A N 1
ATOM 1406 C CA . VAL A 1 181 ? 21.033 7.927 -3.739 1.00 13.97 178 VAL A CA 1
ATOM 1407 C C . VAL A 1 181 ? 20.427 7.902 -2.335 1.00 14.05 178 VAL A C 1
ATOM 1408 O O . VAL A 1 181 ? 20.890 7.125 -1.488 1.00 15.02 178 VAL A O 1
ATOM 1412 N N . PRO A 1 182 ? 19.379 8.680 -2.035 1.00 13.58 179 PRO A N 1
ATOM 1413 C CA . PRO A 1 182 ? 18.777 8.562 -0.699 1.00 14.96 179 PRO A CA 1
ATOM 1414 C C . PRO A 1 182 ? 18.009 7.269 -0.490 1.00 15.27 179 PRO A C 1
ATOM 1415 O O . PRO A 1 182 ? 17.925 6.796 0.651 1.00 17.34 179 PRO A O 1
ATOM 1419 N N . GLY A 1 183 ? 17.465 6.672 -1.553 1.00 15.49 180 GLY A N 1
ATOM 1420 C CA . GLY A 1 183 ? 16.606 5.514 -1.388 1.00 17.93 180 GLY A CA 1
ATOM 1421 C C . GLY A 1 183 ? 17.339 4.199 -1.244 1.00 15.52 180 GLY A C 1
ATOM 1422 O O . GLY A 1 183 ? 16.840 3.282 -0.584 1.00 16.73 180 GLY A O 1
ATOM 1423 N N . ILE A 1 184 ? 18.520 4.077 -1.852 1.00 13.82 181 ILE A N 1
ATOM 1424 C CA . ILE A 1 184 ? 19.272 2.829 -1.878 1.00 12.90 181 ILE A CA 1
ATOM 1425 C C . ILE A 1 184 ? 20.650 2.983 -1.245 1.00 12.18 181 ILE A C 1
ATOM 1426 O O . ILE A 1 184 ? 21.026 2.208 -0.369 1.00 13.25 181 ILE A O 1
ATOM 1431 N N . LEU A 1 185 ? 21.417 3.983 -1.676 1.00 11.45 182 LEU A N 1
ATOM 1432 C CA . LEU A 1 185 ? 22.801 4.070 -1.205 1.00 11.73 182 LEU A CA 1
ATOM 1433 C C . LEU A 1 185 ? 22.900 4.516 0.254 1.00 12.47 182 LEU A C 1
ATOM 1434 O O . LEU A 1 185 ? 23.646 3.923 1.037 1.00 11.25 182 LEU A O 1
ATOM 1439 N N . LEU A 1 186 ? 22.179 5.568 0.639 1.00 12.37 183 LEU A N 1
ATOM 1440 C CA . LEU A 1 186 ? 22.318 6.106 1.991 1.00 11.80 183 LEU A CA 1
ATOM 1441 C C . LEU A 1 186 ? 21.975 5.066 3.051 1.00 12.11 183 LEU A C 1
ATOM 1442 O O . LEU A 1 186 ? 22.728 4.918 4.022 1.00 12.70 183 LEU A O 1
ATOM 1447 N N . PRO A 1 187 ? 20.870 4.320 2.915 1.00 11.63 184 PRO A N 1
ATOM 1448 C CA . PRO A 1 187 ? 20.589 3.290 3.928 1.00 12.21 184 PRO A CA 1
ATOM 1449 C C . PRO A 1 187 ? 21.696 2.261 4.050 1.00 10.86 184 PRO A C 1
ATOM 1450 O O . PRO A 1 187 ? 22.002 1.811 5.159 1.00 11.30 184 PRO A O 1
ATOM 1454 N N . ALA A 1 188 ? 22.323 1.885 2.933 1.00 10.60 185 ALA A N 1
ATOM 1455 C CA . ALA A 1 188 ? 23.415 0.920 3.002 1.00 1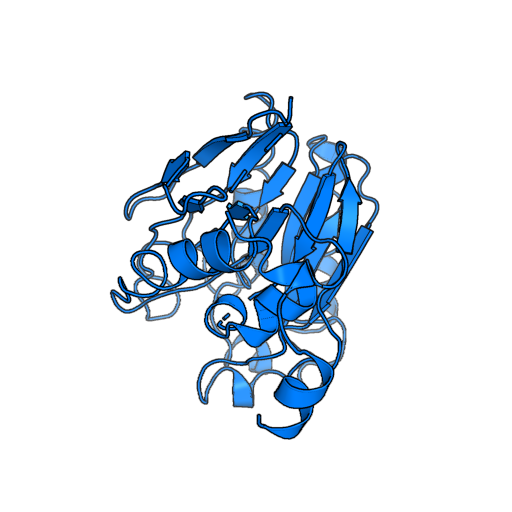0.62 185 ALA A CA 1
ATOM 1456 C C . ALA A 1 188 ? 24.647 1.514 3.668 1.00 9.72 185 ALA A C 1
ATOM 1457 O O . ALA A 1 188 ? 25.323 0.829 4.438 1.00 10.71 185 ALA A O 1
ATOM 1459 N N . ARG A 1 189 ? 24.965 2.780 3.379 1.00 10.80 186 ARG A N 1
ATOM 1460 C CA . ARG A 1 189 ? 26.121 3.400 4.026 1.00 11.06 186 ARG A CA 1
ATOM 1461 C C . ARG A 1 189 ? 25.953 3.391 5.539 1.00 10.91 186 ARG A C 1
ATOM 1462 O O . ARG A 1 189 ? 26.919 3.170 6.281 1.00 11.64 186 ARG A O 1
ATOM 1470 N N . ALA A 1 190 ? 24.720 3.607 6.008 1.00 10.55 187 ALA A N 1
ATOM 1471 C CA . ALA A 1 190 ? 24.420 3.581 7.436 1.00 11.28 187 ALA A CA 1
ATOM 1472 C C . ALA A 1 190 ? 24.561 2.174 8.000 1.00 11.11 187 ALA A C 1
ATOM 1473 O O . ALA A 1 190 ? 25.236 1.970 9.014 1.00 12.05 187 ALA A O 1
ATOM 1475 N N . VAL A 1 191 ? 23.932 1.186 7.354 1.00 11.27 188 VAL A N 1
ATOM 1476 C CA . VAL A 1 191 ? 23.953 -0.183 7.866 1.00 11.81 188 VAL A CA 1
ATOM 1477 C C . VAL A 1 191 ? 25.362 -0.761 7.820 1.00 11.03 188 VAL A C 1
ATOM 1478 O O . VAL A 1 191 ? 25.817 -1.403 8.771 1.00 11.88 188 VAL A O 1
ATOM 1482 N N . GLU A 1 192 ? 26.062 -0.574 6.702 1.00 10.70 189 GLU A N 1
ATOM 1483 C CA . GLU A 1 192 ? 27.324 -1.281 6.507 1.00 11.16 189 GLU A CA 1
ATOM 1484 C C . GLU A 1 192 ? 28.435 -0.751 7.403 1.00 11.69 189 GLU A C 1
ATOM 1485 O O . GLU A 1 192 ? 29.462 -1.430 7.555 1.00 12.45 189 GLU A O 1
ATOM 1491 N N . ASN A 1 193 ? 28.236 0.419 8.025 1.00 10.80 190 ASN A N 1
ATOM 1492 C CA . ASN A 1 193 ? 29.160 0.963 9.008 1.00 11.59 190 ASN A CA 1
ATOM 1493 C C . ASN A 1 193 ? 28.580 1.077 10.407 1.00 12.74 190 ASN A C 1
ATOM 1494 O O . ASN A 1 193 ? 29.335 1.362 11.349 1.00 15.61 190 ASN A O 1
ATOM 1499 N N . GLY A 1 194 ? 27.276 0.889 10.576 1.00 12.24 191 GLY A N 1
ATOM 1500 C CA . GLY A 1 194 ? 26.620 1.105 11.856 1.00 13.76 191 GLY A CA 1
ATOM 1501 C C . GLY A 1 194 ? 26.615 2.549 12.315 1.00 12.35 191 GLY A C 1
ATOM 1502 O O . GLY A 1 194 ? 26.866 2.820 13.500 1.00 14.47 191 GLY A O 1
ATOM 1503 N N . ILE A 1 195 ? 26.305 3.486 11.418 1.00 12.08 192 ILE A N 1
ATOM 1504 C CA . ILE A 1 195 ? 26.375 4.912 11.710 1.00 11.45 192 ILE A CA 1
ATOM 1505 C C . ILE A 1 195 ? 25.068 5.590 11.316 1.00 11.19 192 ILE A C 1
ATOM 1506 O O . ILE A 1 195 ? 24.204 5.005 10.657 1.00 12.39 192 ILE A O 1
ATOM 1511 N N . THR A 1 196 ? 24.948 6.854 11.725 1.00 11.29 193 THR A N 1
ATOM 1512 C CA . THR A 1 196 ? 23.876 7.743 11.290 1.00 11.14 193 THR A CA 1
ATOM 1513 C C . THR A 1 196 ? 24.433 8.724 10.265 1.00 10.31 193 THR A C 1
ATOM 1514 O O . THR A 1 196 ? 25.566 9.203 10.406 1.00 11.26 193 THR A O 1
ATOM 1518 N N . LEU A 1 197 ? 23.643 9.020 9.232 1.00 10.97 194 LEU A N 1
ATOM 1519 C CA . LEU A 1 197 ? 24.026 9.997 8.220 1.00 11.09 194 LEU A CA 1
ATOM 1520 C C . LEU A 1 197 ? 22.920 11.026 8.050 1.00 11.31 194 LEU A C 1
ATOM 1521 O O . LEU A 1 197 ? 21.734 10.687 8.080 1.00 13.35 194 LEU A O 1
ATOM 1526 N N . ALA A 1 198 ? 23.317 12.282 7.858 1.00 10.76 195 ALA A N 1
ATOM 1527 C CA . ALA A 1 198 ? 22.402 13.390 7.600 1.00 9.84 195 ALA A CA 1
ATOM 1528 C C . ALA A 1 198 ? 22.774 14.008 6.260 1.00 9.51 195 ALA A C 1
ATOM 1529 O O . ALA A 1 198 ? 23.948 14.299 6.015 1.00 10.62 195 ALA A O 1
ATOM 1531 N N . TYR A 1 199 ? 21.767 14.243 5.422 1.00 9.92 196 TYR A N 1
ATOM 1532 C CA A TYR A 1 199 ? 21.947 14.543 4.011 0.32 10.25 196 TYR A CA 1
ATOM 1533 C CA B TYR A 1 199 ? 21.955 14.551 4.001 0.68 10.30 196 TYR A CA 1
ATOM 1534 C C . TYR A 1 199 ? 21.037 15.727 3.687 1.00 10.36 196 TYR A C 1
ATOM 1535 O O . TYR A 1 199 ? 19.812 15.568 3.664 1.00 11.83 196 TYR A O 1
ATOM 1552 N N . ALA A 1 200 ? 21.617 16.921 3.491 1.00 9.94 197 ALA A N 1
ATOM 1553 C CA . ALA A 1 200 ? 20.852 18.161 3.329 1.00 9.86 197 ALA A CA 1
ATOM 1554 C C . ALA A 1 200 ? 21.011 18.681 1.908 1.00 9.47 197 ALA A C 1
ATOM 1555 O O . ALA A 1 200 ? 22.104 19.101 1.515 1.00 10.23 197 ALA A O 1
ATOM 1557 N N . ASN A 1 201 ? 19.906 18.707 1.167 1.00 10.71 198 ASN A N 1
ATOM 1558 C CA . ASN A 1 201 ? 19.894 19.017 -0.255 1.00 10.01 198 ASN A CA 1
ATOM 1559 C C . ASN A 1 201 ? 19.246 20.369 -0.534 1.00 10.60 198 ASN A C 1
ATOM 1560 O O . ASN A 1 201 ? 18.447 20.892 0.255 1.00 11.31 198 ASN A O 1
ATOM 1565 N N . HIS A 1 202 ? 19.620 20.937 -1.684 1.00 10.94 199 HIS A N 1
ATOM 1566 C CA . HIS A 1 202 ? 18.812 21.965 -2.321 1.00 11.25 199 HIS A CA 1
ATOM 1567 C C . HIS A 1 202 ? 17.470 21.359 -2.745 1.00 11.60 199 HIS A C 1
ATOM 1568 O O . HIS A 1 202 ? 17.286 20.140 -2.791 1.00 11.76 199 HIS A O 1
ATOM 1575 N N . CYS A 1 203 ? 16.536 22.233 -3.118 1.00 12.26 200 CYS A N 1
ATOM 1576 C CA . CYS A 1 203 ? 15.283 21.780 -3.707 1.00 12.54 200 CYS A CA 1
ATOM 1577 C C . CYS A 1 203 ? 14.815 22.799 -4.728 1.00 15.83 200 CYS A C 1
ATOM 1578 O O . CYS A 1 203 ? 15.092 23.991 -4.601 1.00 17.72 200 CYS A O 1
ATOM 1581 N N . GLY A 1 204 ? 14.124 22.309 -5.754 1.00 17.46 201 GLY A N 1
ATOM 1582 C CA . GLY A 1 204 ? 13.532 23.175 -6.743 1.00 22.47 201 GLY A CA 1
ATOM 1583 C C . GLY A 1 204 ? 14.516 23.692 -7.772 1.00 19.96 201 GLY A C 1
ATOM 1584 O O . GLY A 1 204 ? 15.691 23.312 -7.801 1.00 16.42 201 GLY A O 1
ATOM 1585 N N A PRO A 1 205 ? 14.019 24.448 -8.745 0.55 23.82 202 PRO A N 1
ATOM 1586 N N B PRO A 1 205 ? 14.074 24.712 -8.518 0.45 23.94 202 PRO A N 1
ATOM 1587 C CA A PRO A 1 205 ? 14.910 24.938 -9.801 0.55 20.01 202 PRO A CA 1
ATOM 1588 C CA B PRO A 1 205 ? 14.809 25.210 -9.691 0.45 20.71 202 PRO A CA 1
ATOM 1589 C C A PRO A 1 205 ? 15.926 25.952 -9.289 0.55 20.26 202 PRO A C 1
ATOM 1590 C C B PRO A 1 205 ? 15.967 26.102 -9.269 0.45 20.18 202 PRO A C 1
ATOM 1591 O O A PRO A 1 205 ? 15.591 26.883 -8.556 0.55 21.75 202 PRO A O 1
ATOM 1592 O O B PRO A 1 205 ? 15.767 27.118 -8.598 0.45 21.85 202 PRO A O 1
ATOM 1599 N N . GLU A 1 206 ? 17.183 25.747 -9.689 1.00 17.32 203 GLU A N 1
ATOM 1600 C CA . GLU A 1 206 ? 18.314 26.597 -9.331 1.00 15.76 203 GLU A CA 1
ATOM 1601 C C . GLU A 1 206 ? 19.437 26.386 -10.339 1.00 13.56 203 GLU A C 1
ATOM 1602 O O . GLU A 1 206 ? 19.834 25.250 -10.587 1.00 14.28 203 GLU A O 1
ATOM 1608 N N . GLY A 1 207 ? 19.943 27.483 -10.914 1.00 16.11 204 GLY A N 1
ATOM 1609 C CA . GLY A 1 207 ? 21.074 27.421 -11.825 1.00 17.29 204 GLY A CA 1
ATOM 1610 C C . GLY A 1 207 ? 20.877 26.499 -13.007 1.00 16.43 204 GLY A C 1
ATOM 1611 O O . GLY A 1 207 ? 21.818 25.828 -13.437 1.00 18.01 204 GLY A O 1
ATOM 1612 N N . GLY A 1 208 ? 19.652 26.413 -13.514 1.00 15.15 205 GLY A N 1
ATOM 1613 C CA . GLY A 1 208 ? 19.385 25.564 -14.660 1.00 15.87 205 GLY A CA 1
ATOM 1614 C C . GLY A 1 208 ? 19.014 24.139 -14.314 1.00 16.24 205 GLY A C 1
ATOM 1615 O O . GLY A 1 208 ? 18.740 23.337 -15.221 1.00 18.01 205 GLY A O 1
ATOM 1616 N N . LEU A 1 209 ? 19.054 23.777 -13.031 1.00 17.60 206 LEU A N 1
ATOM 1617 C CA . LEU A 1 209 ? 18.689 22.437 -12.601 1.00 22.16 206 LEU A CA 1
ATOM 1618 C C . LEU A 1 209 ? 17.480 22.544 -11.688 1.00 16.45 206 LEU A C 1
ATOM 1619 O O . LEU A 1 209 ? 17.156 23.621 -11.196 1.00 26.14 206 LEU A O 1
ATOM 1624 N N . VAL A 1 210 ? 16.813 21.411 -11.486 1.00 24.44 207 VAL A N 1
ATOM 1625 C CA . VAL A 1 210 ? 15.728 21.286 -10.503 1.00 23.47 207 VAL A CA 1
ATOM 1626 C C . VAL A 1 210 ? 16.179 20.236 -9.486 1.00 24.18 207 VAL A C 1
ATOM 1627 O O . VAL A 1 210 ? 16.289 19.045 -9.761 1.00 21.49 207 VAL A O 1
ATOM 1631 N N . PHE A 1 211 ? 16.502 20.702 -8.288 1.00 17.70 208 PHE A N 1
ATOM 1632 C CA . PHE A 1 211 ? 17.053 19.842 -7.254 1.00 15.16 208 PHE A CA 1
ATOM 1633 C C . PHE A 1 211 ? 15.961 19.018 -6.592 1.00 13.66 208 PHE A C 1
ATOM 1634 O O . PHE A 1 211 ? 14.803 19.433 -6.500 1.00 15.81 208 PHE A O 1
ATOM 1642 N N . ASP A 1 212 ? 16.348 17.835 -6.138 1.00 14.50 209 ASP A N 1
ATOM 1643 C CA . ASP A 1 212 ? 15.399 16.813 -5.733 1.00 14.16 209 ASP A CA 1
ATOM 1644 C C . ASP A 1 212 ? 14.773 17.041 -4.359 1.00 14.34 209 ASP A C 1
ATOM 1645 O O . ASP A 1 212 ? 13.753 16.412 -4.057 1.00 15.48 209 ASP A O 1
ATOM 1650 N N . GLY A 1 213 ? 15.344 17.902 -3.520 1.00 13.55 210 GLY A N 1
ATOM 1651 C CA . GLY A 1 213 ? 14.973 17.868 -2.113 1.00 12.61 210 GLY A CA 1
ATOM 1652 C C . GLY A 1 213 ? 15.287 16.496 -1.555 1.00 13.13 210 GLY A C 1
ATOM 1653 O O . GLY A 1 213 ? 16.339 15.917 -1.829 1.00 12.49 210 GLY A O 1
ATOM 1654 N N . GLY A 1 214 ? 14.362 15.950 -0.772 1.00 12.69 211 GLY A N 1
ATOM 1655 C CA . GLY A 1 214 ? 14.596 14.632 -0.217 1.00 14.54 211 GLY A CA 1
ATOM 1656 C C . GLY A 1 214 ? 15.621 14.581 0.893 1.00 12.67 211 GLY A C 1
ATOM 1657 O O . GLY A 1 214 ? 16.183 13.507 1.161 1.00 13.68 211 GLY A O 1
ATOM 1658 N N . SER A 1 215 ? 15.890 15.709 1.551 1.00 11.84 212 SER A N 1
ATOM 1659 C CA . SER A 1 215 ? 16.794 15.703 2.696 1.00 10.81 212 SER A CA 1
ATOM 1660 C C . SER A 1 215 ? 16.328 14.683 3.728 1.00 11.63 212 SER A C 1
ATOM 1661 O O . SER A 1 215 ? 15.125 14.473 3.930 1.00 12.86 212 SER A O 1
ATOM 1664 N N . VAL A 1 216 ? 17.284 14.015 4.372 1.00 11.46 213 VAL A N 1
ATOM 1665 C CA . VAL A 1 216 ? 16.945 12.851 5.183 1.00 11.52 213 VAL A CA 1
ATOM 1666 C C . VAL A 1 216 ? 18.034 12.622 6.220 1.00 10.58 213 VAL A C 1
ATOM 1667 O O . VAL A 1 216 ? 19.204 12.951 6.000 1.00 11.42 213 VAL A O 1
ATOM 1671 N N . VAL A 1 217 ? 17.636 12.081 7.366 1.00 11.25 214 VAL A N 1
ATOM 1672 C CA . VAL A 1 217 ? 18.554 11.528 8.352 1.00 10.98 214 VAL A CA 1
ATOM 1673 C C . VAL A 1 217 ? 18.266 10.036 8.426 1.00 11.65 214 VAL A C 1
ATOM 1674 O O . VAL A 1 217 ? 17.111 9.634 8.618 1.00 12.46 214 VAL A O 1
ATOM 1678 N N . VAL A 1 218 ? 19.302 9.219 8.250 1.00 11.34 215 VAL A N 1
ATOM 1679 C CA . VAL A 1 218 ? 19.189 7.765 8.234 1.00 11.66 215 VAL A CA 1
ATOM 1680 C C . VAL A 1 218 ? 19.944 7.213 9.431 1.00 11.55 215 VAL A C 1
ATOM 1681 O O . VAL A 1 218 ? 21.119 7.544 9.634 1.00 12.39 215 VAL A O 1
ATOM 1685 N N . GLY A 1 219 ? 19.279 6.368 10.216 1.00 12.75 216 GLY A N 1
ATOM 1686 C CA . GLY A 1 219 ? 19.901 5.759 11.366 1.00 14.10 216 GLY A CA 1
ATOM 1687 C C . GLY A 1 219 ? 20.655 4.484 11.033 1.00 13.46 216 GLY A C 1
ATOM 1688 O O . GLY A 1 219 ? 20.663 4.009 9.893 1.00 13.35 216 GLY A O 1
ATOM 1689 N N . PRO A 1 220 ? 21.292 3.890 12.047 1.00 13.90 217 PRO A N 1
ATOM 1690 C CA . PRO A 1 220 ? 22.183 2.744 11.797 1.00 14.30 217 PRO A CA 1
ATOM 1691 C C . PRO A 1 220 ? 21.477 1.488 11.326 1.00 14.28 217 PRO A C 1
ATOM 1692 O O . PRO A 1 220 ? 22.147 0.580 10.819 1.00 16.95 217 PRO A O 1
ATOM 1696 N N . ALA A 1 221 ? 20.161 1.391 11.469 1.00 14.20 218 ALA A N 1
ATOM 1697 C CA . ALA A 1 221 ? 19.417 0.294 10.870 1.00 16.14 218 ALA A CA 1
ATOM 1698 C C . ALA A 1 221 ? 18.989 0.590 9.439 1.00 15.84 218 ALA A C 1
ATOM 1699 O O . ALA A 1 221 ? 18.312 -0.241 8.824 1.00 17.68 218 ALA A O 1
ATOM 1701 N N . GLY A 1 222 ? 19.374 1.740 8.896 1.00 14.31 219 GLY A N 1
ATOM 1702 C CA . GLY A 1 222 ? 19.034 2.101 7.539 1.00 15.79 219 GLY A CA 1
ATOM 1703 C C . GLY A 1 222 ? 17.687 2.759 7.377 1.00 15.71 219 GLY A C 1
ATOM 1704 O O . GLY A 1 222 ? 17.280 3.030 6.240 1.00 18.32 219 GLY A O 1
ATOM 1705 N N . GLN A 1 223 ? 16.995 3.054 8.476 1.00 16.54 220 GLN A N 1
ATOM 1706 C CA A GLN A 1 223 ? 15.682 3.618 8.309 0.42 16.54 220 GLN A CA 1
ATOM 1707 C CA B GLN A 1 223 ? 15.640 3.606 8.545 0.58 16.85 220 GLN A CA 1
ATOM 1708 C C . GLN A 1 223 ? 15.698 5.133 8.500 1.00 15.18 220 GLN A C 1
ATOM 1709 O O . GLN A 1 223 ? 16.568 5.716 9.153 1.00 16.26 220 GLN A O 1
ATOM 1720 N N . PRO A 1 224 ? 14.792 5.822 7.811 1.00 15.52 221 PRO A N 1
ATOM 1721 C CA . PRO A 1 224 ? 14.766 7.285 7.917 1.00 15.62 221 PRO A CA 1
ATOM 1722 C C . PRO A 1 224 ? 14.241 7.692 9.285 1.00 16.79 221 PRO A C 1
ATOM 1723 O O . PRO A 1 224 ? 13.180 7.235 9.724 1.00 21.42 221 PRO A O 1
ATOM 1727 N N . LEU A 1 225 ? 15.016 8.516 9.980 1.00 14.02 222 LEU A N 1
ATOM 1728 C CA . LEU A 1 225 ? 14.547 9.114 11.222 1.00 14.88 222 LEU A CA 1
ATOM 1729 C C . LEU A 1 225 ? 13.717 10.360 10.960 1.00 14.46 222 LEU A C 1
ATOM 1730 O O . LEU A 1 225 ? 12.916 10.759 11.815 1.00 17.18 222 LEU A O 1
ATOM 1735 N N . GLY A 1 226 ? 13.899 10.969 9.798 1.00 15.00 223 GLY A N 1
ATOM 1736 C CA . GLY A 1 226 ? 13.087 12.079 9.346 1.00 14.57 223 GLY A CA 1
ATOM 1737 C C . GLY A 1 226 ? 13.464 12.362 7.914 1.00 14.39 223 GLY A C 1
ATOM 1738 O O . GLY A 1 226 ? 14.569 12.028 7.473 1.00 13.81 223 GLY A O 1
ATOM 1739 N N . GLU A 1 227 ? 12.531 12.965 7.184 1.00 14.13 224 GLU A N 1
ATOM 1740 C CA . GLU A 1 227 ? 12.781 13.203 5.770 1.00 14.66 224 GLU A CA 1
ATOM 1741 C C . GLU A 1 227 ? 11.847 14.291 5.258 1.00 15.05 224 GLU A C 1
ATOM 1742 O O . GLU A 1 227 ? 10.735 14.467 5.771 1.00 17.84 224 GLU A O 1
ATOM 1748 N N . LEU A 1 228 ? 12.319 15.030 4.257 1.00 14.41 225 LEU A N 1
ATOM 1749 C CA . LEU A 1 228 ? 11.536 16.053 3.578 1.00 15.22 225 LEU A CA 1
ATOM 1750 C C . LEU A 1 228 ? 11.195 15.599 2.165 1.00 17.07 225 LEU A C 1
ATOM 1751 O O . LEU A 1 228 ? 11.796 14.672 1.617 1.00 17.64 225 LEU A O 1
ATOM 1756 N N . GLY A 1 229 ? 10.210 16.278 1.578 1.00 17.77 226 GLY A N 1
ATOM 1757 C CA . GLY A 1 229 ? 9.880 16.114 0.179 1.00 19.78 226 GLY A CA 1
ATOM 1758 C C . GLY A 1 229 ? 10.617 17.119 -0.683 1.00 18.11 226 GLY A C 1
ATOM 1759 O O . GLY A 1 229 ? 11.807 17.380 -0.466 1.00 16.77 226 GLY A O 1
ATOM 1760 N N . VAL A 1 230 ? 9.919 17.702 -1.658 1.00 18.55 227 VAL A N 1
ATOM 1761 C CA . VAL A 1 230 ? 10.545 18.517 -2.696 1.00 17.90 227 VAL A CA 1
ATOM 1762 C C . VAL A 1 230 ? 10.484 20.007 -2.408 1.00 17.56 227 VAL A C 1
ATOM 1763 O O . VAL A 1 230 ? 11.036 20.792 -3.192 1.00 18.83 227 VAL A O 1
ATOM 1767 N N . GLU A 1 231 ? 9.830 20.433 -1.320 1.00 18.91 228 GLU A N 1
ATOM 1768 C CA . GLU A 1 231 ? 9.653 21.852 -1.025 1.00 20.39 228 GLU A CA 1
ATOM 1769 C C . GLU A 1 231 ? 10.645 22.311 0.035 1.00 15.69 228 GLU A C 1
ATOM 1770 O O . GLU A 1 231 ? 11.201 21.490 0.775 1.00 16.18 228 GLU A O 1
ATOM 1776 N N . PRO A 1 232 ? 10.906 23.618 0.136 1.00 15.92 229 PRO A N 1
ATOM 1777 C CA . PRO A 1 232 ? 11.799 24.097 1.201 1.00 16.17 229 PRO A CA 1
ATOM 1778 C C . PRO A 1 232 ? 11.284 23.674 2.567 1.00 16.72 229 PRO A C 1
ATOM 1779 O O . PRO A 1 232 ? 10.077 23.598 2.805 1.00 18.81 229 PRO A O 1
ATOM 1783 N N . GLY A 1 233 ? 12.214 23.368 3.464 1.00 14.30 230 GLY A N 1
ATOM 1784 C CA . GLY A 1 233 ? 11.811 22.966 4.799 1.00 14.66 230 GLY A CA 1
ATOM 1785 C C . GLY A 1 233 ? 12.995 22.928 5.733 1.00 12.16 230 GLY A C 1
ATOM 1786 O O . GLY A 1 233 ? 14.155 23.032 5.322 1.00 14.23 230 GLY A O 1
ATOM 1787 N N . LEU A 1 234 ? 12.676 22.800 7.014 1.00 13.97 231 LEU A N 1
ATOM 1788 C CA . LEU A 1 234 ? 13.663 22.699 8.081 1.00 12.39 231 LEU A CA 1
ATOM 1789 C C . LEU A 1 234 ? 13.354 21.403 8.820 1.00 13.77 231 LEU A C 1
ATOM 1790 O O . LEU A 1 234 ? 12.384 21.330 9.581 1.00 14.87 231 LEU A O 1
ATOM 1795 N N . LEU A 1 235 ? 14.162 20.375 8.588 1.00 13.17 232 LEU A N 1
ATOM 1796 C CA . LEU A 1 235 ? 13.934 19.058 9.168 1.00 13.25 232 LEU A CA 1
ATOM 1797 C C . LEU A 1 235 ? 14.651 18.989 10.510 1.00 12.33 232 LEU A C 1
ATOM 1798 O O . LEU A 1 235 ? 15.871 19.170 10.568 1.00 14.08 232 LEU A O 1
ATOM 1803 N N . VAL A 1 236 ? 13.908 18.726 11.583 1.00 12.64 233 VAL A N 1
ATOM 1804 C CA . VAL A 1 236 ? 14.463 18.679 12.933 1.00 12.64 233 VAL A CA 1
ATOM 1805 C C . VAL A 1 236 ? 14.287 17.263 13.459 1.00 13.95 233 VAL A C 1
ATOM 1806 O O . VAL A 1 236 ? 13.166 16.740 13.472 1.00 15.93 233 VAL A O 1
ATOM 1810 N N . VAL A 1 237 ? 15.387 16.637 13.879 1.00 12.94 234 VAL A N 1
ATOM 1811 C CA . VAL A 1 237 ? 15.396 15.221 14.229 1.00 13.67 234 VAL A CA 1
ATOM 1812 C C . VAL A 1 237 ? 16.098 15.031 15.566 1.00 13.20 234 VAL A C 1
ATOM 1813 O O . VAL A 1 237 ? 17.195 15.558 15.780 1.00 13.84 234 VAL A O 1
ATOM 1817 N N . ASP A 1 238 ? 15.475 14.258 16.450 1.00 15.19 235 ASP A N 1
ATOM 1818 C CA . ASP A 1 238 ? 16.102 13.824 17.691 1.00 15.66 235 ASP A CA 1
ATOM 1819 C C . ASP A 1 238 ? 16.815 12.501 17.450 1.00 16.97 235 ASP A C 1
ATOM 1820 O O . ASP A 1 238 ? 16.191 11.523 17.017 1.00 20.19 235 ASP A O 1
ATOM 1825 N N . LEU A 1 239 ? 18.099 12.477 17.724 1.00 15.25 236 LEU A N 1
ATOM 1826 C CA . LEU A 1 239 ? 18.863 11.238 17.592 1.00 18.05 236 LEU A CA 1
ATOM 1827 C C . LEU A 1 239 ? 18.853 10.493 18.926 1.00 21.24 236 LEU A C 1
ATOM 1828 O O . LEU A 1 239 ? 19.049 11.113 19.972 1.00 22.89 236 LEU A O 1
ATOM 1833 N N . PRO A 1 240 ? 18.614 9.190 18.945 1.00 22.96 237 PRO A N 1
ATOM 1834 C CA . PRO A 1 240 ? 18.517 8.453 20.212 1.00 26.36 237 PRO A CA 1
ATOM 1835 C C . PRO A 1 240 ? 19.894 8.296 20.851 1.00 29.74 237 PRO A C 1
ATOM 1836 O O . PRO A 1 240 ? 20.930 8.552 20.232 1.00 30.16 237 PRO A O 1
ATOM 1840 N N . ASP A 1 241 ? 19.899 7.879 22.109 1.00 37.59 238 ASP A N 1
ATOM 1841 C CA . ASP A 1 241 ? 21.138 7.685 22.849 1.00 41.90 238 ASP A CA 1
ATOM 1842 C C . ASP A 1 241 ? 22.143 6.846 22.064 1.00 42.82 238 ASP A C 1
ATOM 1843 O O . ASP A 1 241 ? 21.833 5.747 21.614 1.00 41.96 238 ASP A O 1
ATOM 1848 N N . ALA A 1 251 ? 26.054 -7.160 13.025 1.00 28.07 248 ALA A N 1
ATOM 1849 C CA . ALA A 1 251 ? 27.366 -7.619 12.584 1.00 26.65 248 ALA A CA 1
ATOM 1850 C C . ALA A 1 251 ? 28.403 -6.528 12.807 1.00 21.17 248 ALA A C 1
ATOM 1851 O O . ALA A 1 251 ? 28.146 -5.358 12.517 1.00 25.64 248 ALA A O 1
ATOM 1853 N N . ASP A 1 252 ? 29.578 -6.904 13.315 1.00 20.49 249 ASP A N 1
ATOM 1854 C CA . ASP A 1 252 ? 30.658 -5.939 13.521 1.00 19.10 249 ASP A CA 1
ATOM 1855 C C . ASP A 1 252 ? 31.482 -5.833 12.241 1.00 15.02 249 ASP A C 1
ATOM 1856 O O . ASP A 1 252 ? 32.601 -6.337 12.122 1.00 15.25 249 ASP A O 1
ATOM 1861 N N . TYR A 1 253 ? 30.901 -5.138 11.266 1.00 13.40 250 TYR A N 1
ATOM 1862 C CA . TYR A 1 253 ? 31.568 -4.950 9.986 1.00 12.05 250 TYR A CA 1
ATOM 1863 C C . TYR A 1 253 ? 32.907 -4.245 10.156 1.00 11.02 250 TYR A C 1
ATOM 1864 O O . TYR A 1 253 ? 33.894 -4.591 9.499 1.00 11.57 250 TYR A O 1
ATOM 1873 N N . LEU A 1 254 ? 32.958 -3.225 11.014 1.00 12.72 251 LEU A N 1
ATOM 1874 C CA . LEU A 1 254 ? 34.179 -2.432 11.100 1.00 12.90 251 LEU A CA 1
ATOM 1875 C C . LEU A 1 254 ? 35.338 -3.244 11.645 1.00 12.72 251 LEU A C 1
ATOM 1876 O O . LEU A 1 254 ? 36.483 -3.029 11.241 1.00 14.46 251 LEU A O 1
ATOM 1881 N N . GLN A 1 255 ? 35.060 -4.176 12.553 1.00 12.94 252 GLN A N 1
ATOM 1882 C CA . GLN A 1 255 ? 36.082 -5.053 13.096 1.00 14.75 252 GLN A CA 1
ATOM 1883 C C . GLN A 1 255 ? 36.390 -6.222 12.169 1.00 13.72 252 GLN A C 1
ATOM 1884 O O . GLN A 1 255 ? 37.554 -6.615 12.022 1.00 15.44 252 GLN A O 1
ATOM 1890 N N . ASP A 1 256 ? 35.361 -6.800 11.543 1.00 12.46 253 ASP A N 1
ATOM 1891 C CA . ASP A 1 256 ? 35.554 -8.029 10.775 1.00 12.34 253 ASP A CA 1
ATOM 1892 C C . ASP A 1 256 ? 36.239 -7.794 9.433 1.00 12.26 253 ASP A C 1
ATOM 1893 O O . ASP A 1 256 ? 36.912 -8.695 8.920 1.00 12.63 253 ASP A O 1
ATOM 1898 N N . ARG A 1 257 ? 36.057 -6.622 8.831 1.00 12.33 254 ARG A N 1
ATOM 1899 C CA . ARG A 1 257 ? 36.580 -6.383 7.488 1.00 12.43 254 ARG A CA 1
ATOM 1900 C C . ARG A 1 257 ? 38.075 -6.676 7.432 1.00 12.05 254 ARG A C 1
ATOM 1901 O O . ARG A 1 257 ? 38.837 -6.267 8.314 1.00 13.47 254 ARG A O 1
ATOM 1909 N N . ARG A 1 258 ? 38.495 -7.398 6.396 1.00 12.62 255 ARG A N 1
ATOM 1910 C CA . ARG A 1 258 ? 39.914 -7.727 6.217 1.00 14.04 255 ARG A CA 1
ATOM 1911 C C . ARG A 1 258 ? 40.596 -6.581 5.469 1.00 13.07 255 ARG A C 1
ATOM 1912 O O . ARG A 1 258 ? 40.936 -6.674 4.294 1.00 13.53 255 ARG A O 1
ATOM 1920 N N . ALA A 1 259 ? 40.795 -5.473 6.194 1.00 14.81 256 ALA A N 1
ATOM 1921 C CA . ALA A 1 259 ? 41.222 -4.232 5.552 1.00 13.33 256 ALA A CA 1
ATOM 1922 C C . ALA A 1 259 ? 42.569 -4.369 4.859 1.00 13.91 256 ALA A C 1
ATOM 1923 O O . ALA A 1 259 ? 42.800 -3.730 3.830 1.00 15.41 256 ALA A O 1
ATOM 1925 N N . GLU A 1 260 ? 43.475 -5.181 5.405 1.00 15.82 257 GLU A N 1
ATOM 1926 C CA . GLU A 1 260 ? 44.791 -5.302 4.793 1.00 18.84 257 GLU A CA 1
ATOM 1927 C C . GLU A 1 260 ? 44.748 -6.040 3.464 1.00 19.71 257 GLU A C 1
ATOM 1928 O O . GLU A 1 260 ? 45.630 -5.836 2.625 1.00 23.79 257 GLU A O 1
ATOM 1934 N N . LEU A 1 261 ? 43.744 -6.888 3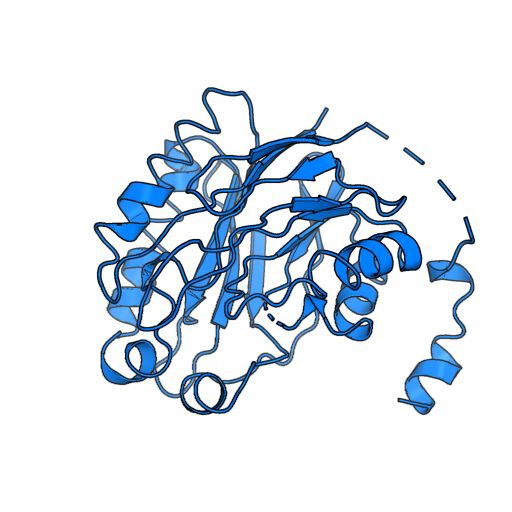.251 1.00 16.14 258 LEU A N 1
ATOM 1935 C CA . LEU A 1 261 ? 43.518 -7.484 1.945 1.00 15.35 258 LEU A CA 1
ATOM 1936 C C . LEU A 1 261 ? 42.754 -6.520 1.054 1.00 13.44 258 LEU A C 1
ATOM 1937 O O . LEU A 1 261 ? 43.118 -6.318 -0.105 1.00 15.73 258 LEU A O 1
ATOM 1942 N N . HIS A 1 262 ? 41.695 -5.912 1.594 1.00 13.72 259 HIS A N 1
ATOM 1943 C CA . HIS A 1 262 ? 40.856 -5.024 0.795 1.00 12.45 259 HIS A CA 1
ATOM 1944 C C . HIS A 1 262 ? 41.664 -3.906 0.163 1.00 12.29 259 HIS A C 1
ATOM 1945 O O . HIS A 1 262 ? 41.418 -3.531 -0.990 1.00 14.91 259 HIS A O 1
ATOM 1952 N N . ARG A 1 263 ? 42.623 -3.346 0.897 1.00 17.04 260 ARG A N 1
ATOM 1953 C CA . ARG A 1 263 ? 43.348 -2.211 0.342 1.00 26.73 260 ARG A CA 1
ATOM 1954 C C . ARG A 1 263 ? 44.236 -2.612 -0.836 1.00 30.78 260 ARG A C 1
ATOM 1955 O O . ARG A 1 263 ? 44.603 -1.756 -1.647 1.00 37.12 260 ARG A O 1
ATOM 1963 N N . ASN A 1 264 ? 44.550 -3.900 -0.983 1.00 28.59 261 ASN A N 1
ATOM 1964 C CA . ASN A 1 264 ? 45.282 -4.376 -2.152 1.00 26.75 261 ASN A CA 1
ATOM 1965 C C . ASN A 1 264 ? 44.380 -4.724 -3.329 1.00 18.40 261 ASN A C 1
ATOM 1966 O O . ASN A 1 264 ? 44.884 -4.959 -4.432 1.00 18.08 261 ASN A O 1
ATOM 1971 N N . TRP A 1 265 ? 43.066 -4.750 -3.134 1.00 15.53 262 TRP A N 1
ATOM 1972 C CA . TRP A 1 265 ? 42.136 -5.238 -4.138 1.00 14.43 262 TRP A CA 1
ATOM 1973 C C . TRP A 1 265 ? 41.309 -4.143 -4.795 1.00 15.94 262 TRP A C 1
ATOM 1974 O O . TRP A 1 265 ? 40.563 -4.431 -5.735 1.00 17.68 262 TRP A O 1
ATOM 1985 N N . LEU A 1 266 ? 41.413 -2.900 -4.334 1.00 18.34 263 LEU A N 1
ATOM 1986 C CA . LEU A 1 266 ? 40.684 -1.801 -4.963 1.00 19.19 263 LEU A CA 1
ATOM 1987 C C . LEU A 1 266 ? 41.325 -1.438 -6.295 1.00 23.73 263 LEU A C 1
ATOM 1988 O O . LEU A 1 266 ? 42.486 -1.775 -6.539 1.00 29.08 263 LEU A O 1
#

Radius of gyration: 16.91 Å; Cα contacts (8 Å, |Δi|>4): 663; chains: 1; bounding box: 36×46×40 Å

Sequence (254 aa):
HMRIALMMQHTARPLDPQQHNLDLIDDDAAARASSEQGAQLLLTPELFGFGYVPSSQICAQVSAEQVDAARSSRLRRGIARDRGIALVWSLPGPEGPEQRGITAELADEHGEVLASYQKVQLYGPEEEKAAFVPPGEQPPPVLSWGGRQLSLLVYDVEFPEMVRAAAARRGAQLVLVPTALAGDETSSVPGILLPARAVENGITLAYYANHCGPPEGGLVFDGGSVVVGPAGQQPLGELGVEPGLLVVDLPDADYLQDRRAELHRNWL

CATH classification: 3.60.110.10

B-factor: mean 17.43, std 7.19, range [8.89, 54.69]

Foldseek 3Di:
DAKEKEWAAAAAAQALVVQVVSVLVLLLVCVVVVHQEYEYAWQRSRFPAQQCCLVPPFLVNQVVSLVSVLVSLQVSQHKYKYWHWDNDGQQETAIKIWIAGSNSRTPDIGGAADADDDSRVRRHDHDDDAWDWDDDPHAIETEHEVLQQDLVNLLSHLLVRHAEYEYRYEAFDPPCCVLPPRQLCSLQLSVHKYWYHYYAQDYNNTGTFQFTFIAGNNSHTQWTDGRHTDMIMGDDDPVNNSVPDPVVVVVVVD

Secondary structure (DSSP, 8-state):
-EEEEEEEB-PPTT-HHHHHHHHHHHHHHHHHTT-SEEE--TTGGG-S-HHHHHHH--HHHHHHHHHHHHHHHHHHTSEEEE--B-SS-TTT--BEEEEE-TTS-EEEEEE-SS--HHHHHHH-PPP-SPPPEEEETTEEEEE---GGGSHHHHHHHHHTT-SEEEEE---BS--THIIIIIHHHHHHHHT-EEEEE-BEEEETTEEEE---EEE-TTS-EEEE--SS-EEEEEEEP---HHHHS-HHHHHHH-

Solvent-accessible surface area: 11129 Å² total

Nearest PDB structures (foldseek):
  5jqn-assembly1_A-2  TM=1.004E+00  e=2.896E-58  Nesterenkonia sp. AN1
  5nz5-assembly1_A-2  TM=9.994E-01  e=6.442E-56  Nesterenkonia sp. 10004
  4izv-assembly1_A-2  TM=1.003E+00  e=9.199E-56  Nesterenkonia sp. 10004
  4izs-assembly1_A  TM=9.991E-01  e=3.398E-55  Nesterenkonia sp. 10004
  4izt-assembly1_A-2  TM=1.002E+00  e=8.282E-55  Nesterenkonia sp. 10004

InterPro domains:
  IPR003010 Carbon-nitrogen hydrolase [PF00795] (2-237)
  IPR003010 Carbon-nitrogen hydrolase [PS50263] (1-238)
  IPR036526 Carbon-nitrogen hydrolase superfamily [G3DSA:3.60.110.10] (1-263)
  IPR036526 Carbon-nitrogen hydrolase superfamily [SSF56317] (1-260)
  IPR044083 (R)-stereoselective amidase RamA-like [cd07576] (2-257)
  IPR050345 Aliphatic Amidase/Beta-Ureidopropionase [PTHR43674] (2-260)

Organism: NCBI:txid652017